Protein AF-A0A9Q9BUW8-F1 (afdb_monomer)

Solvent-accessible surface area (backbone atoms only — not comparable to full-atom values): 11370 Å² total; per-residue (Å²): 139,80,83,80,79,79,80,84,76,89,74,87,84,72,99,66,72,61,66,61,58,51,54,51,50,52,54,50,52,53,50,53,49,51,52,52,52,51,50,51,51,52,50,50,53,51,52,52,49,50,48,50,53,52,46,51,57,49,46,61,58,46,64,76,65,52,51,49,101,83,72,46,41,76,63,60,49,34,51,48,29,34,64,70,32,48,89,26,61,45,70,68,48,52,51,49,52,57,59,70,38,60,89,46,57,77,96,48,26,66,64,50,45,51,49,27,45,18,39,19,25,40,54,33,58,76,69,66,53,80,57,62,47,70,67,40,47,52,53,14,43,45,28,54,38,39,66,89,51,45,66,61,51,54,54,51,34,55,74,72,70,51,83,59,72,92,51,57,76,46,58,80,61,22,34,36,94,90,58,70,69,53,88,67,62,54,52,60,54,48,55,59,54,77,74,106

Nearest PDB structures (foldseek):
  3k1j-assembly1_A  TM=6.440E-01  e=4.031E+00  Thermococcus onnurineus NA1

Foldseek 3Di:
DDDPPPDPDPDPDDDDPVVVVVVVVVVVVVVVVVVVVVVVVVVVVVVVVVCVVVVVVVVVVVVVQQDDPVRDGLLRQLVVLLVVCVQQDDPVNVVVLLLLLVVPPPVCSVVLSSLLSSQLSVLCVLVVHSHRDPVSSLLSSLLSAELVCVVVNVVSCVVVVHDCVVVPVSNVNHAYPVCRDGSPPVNVVVVVVVVD

pLDDT: mean 81.43, std 17.37, range [37.56, 97.31]

Organism: NCBI:txid69967

Secondary structure (DSSP, 8-state):
------------S----HHHHHHHHHHHHHHHHHHHHHHHHHHHHHHHHHHHHHHHHHHHHHHTTS--TTS--HHHHHHHHHHHHGGG--HHHHHHHHHHTTTS-HHHHHHHHHHHHHHHHHHHHHTT-SS--HHHHHHHHHHHS-GGGHHHHHHHHHHTT---GGGGGGGGGS--SSS---TTHHHHHHHHHHT-

Radius of gyration: 33.8 Å; Cα contacts (8 Å, |Δi|>4): 122; chains: 1; bounding box: 64×37×102 Å

Sequence (196 aa):
MITSFTLYISNKGRGIDTAGYFFYNEHEVNTLNAIFITLIFVWTVIFLGLLAIGGFFMFRKFLKRLPKEDGKSELDWQDYYIHKALPMWHDDSKSLLNELVTPVPELFRDVAKERIAGRISKIALDEGAERIELDHIMRGYIIATPKRDHGFMKKKLTQLGIDYTPYSSYFKYADDEKNKFSIFDHSELIAKEAQK

Mean predicted aligned error: 12.25 Å

InterPro domains:
  IPR020203 Membrane protein YneK [PF11084] (35-171)

Structure (mmCIF, N/CA/C/O backbone):
data_AF-A0A9Q9BUW8-F1
#
_entry.id   AF-A0A9Q9BUW8-F1
#
loop_
_atom_site.group_PDB
_atom_site.id
_atom_site.type_symbol
_atom_site.label_atom_id
_atom_site.label_alt_id
_atom_site.label_comp_id
_atom_site.label_asym_id
_atom_site.label_entity_id
_atom_site.label_seq_id
_atom_site.pdbx_PDB_ins_code
_atom_site.Cartn_x
_atom_site.Cartn_y
_atom_site.Cartn_z
_atom_site.occupancy
_atom_site.B_iso_or_equiv
_atom_site.auth_seq_id
_atom_site.auth_comp_id
_atom_site.auth_asym_id
_atom_site.auth_atom_id
_atom_site.pdbx_PDB_model_num
ATOM 1 N N . MET A 1 1 ? 13.409 -10.142 -62.195 1.00 37.66 1 MET A N 1
ATOM 2 C CA . MET A 1 1 ? 13.384 -9.203 -63.334 1.00 37.66 1 MET A CA 1
ATOM 3 C C . MET A 1 1 ? 14.238 -8.001 -62.937 1.00 37.66 1 MET A C 1
ATOM 5 O O . MET A 1 1 ? 13.716 -7.020 -62.435 1.00 37.66 1 MET A O 1
ATOM 9 N N . ILE A 1 2 ? 15.565 -8.140 -63.005 1.00 40.50 2 ILE A N 1
ATOM 10 C CA . ILE A 1 2 ? 16.495 -7.033 -62.744 1.00 40.50 2 ILE A CA 1
ATOM 11 C C . ILE A 1 2 ? 16.901 -6.539 -64.126 1.00 40.50 2 ILE A C 1
ATOM 13 O O . ILE A 1 2 ? 17.523 -7.268 -64.892 1.00 40.50 2 ILE A O 1
ATOM 17 N N . THR A 1 3 ? 16.425 -5.358 -64.489 1.00 40.22 3 THR A N 1
ATOM 18 C CA . THR A 1 3 ? 16.686 -4.704 -65.768 1.00 40.22 3 THR A CA 1
ATOM 19 C C . THR A 1 3 ? 18.159 -4.301 -65.821 1.00 40.22 3 THR A C 1
ATOM 21 O O . THR A 1 3 ? 18.560 -3.301 -65.231 1.00 40.22 3 THR A O 1
ATOM 24 N N . SER A 1 4 ? 18.981 -5.089 -66.516 1.00 37.56 4 SER A N 1
ATOM 25 C CA . SER A 1 4 ? 20.339 -4.697 -66.898 1.00 37.56 4 SER A CA 1
ATOM 26 C C . SER A 1 4 ? 20.260 -3.516 -67.863 1.00 37.56 4 SER A C 1
ATOM 28 O O . SER A 1 4 ? 19.943 -3.678 -69.039 1.00 37.56 4 SER A O 1
ATOM 30 N N . PHE A 1 5 ? 20.527 -2.311 -67.367 1.00 47.62 5 PHE A N 1
ATOM 31 C CA . PHE A 1 5 ? 20.717 -1.136 -68.209 1.00 47.62 5 PHE A CA 1
ATOM 32 C C . PHE A 1 5 ? 22.168 -1.141 -68.705 1.00 47.62 5 PHE A C 1
ATOM 34 O O . PHE A 1 5 ? 23.067 -0.601 -68.063 1.00 47.62 5 PHE A O 1
ATOM 41 N N . THR A 1 6 ? 22.425 -1.816 -69.826 1.00 44.81 6 THR A N 1
ATOM 42 C CA . THR A 1 6 ? 23.726 -1.748 -70.500 1.00 44.81 6 THR A CA 1
ATOM 43 C C . THR A 1 6 ? 23.839 -0.395 -71.196 1.00 44.81 6 THR A C 1
ATOM 45 O O . THR A 1 6 ? 23.310 -0.191 -72.287 1.00 44.81 6 THR A O 1
ATOM 48 N N . LEU A 1 7 ? 24.520 0.553 -70.554 1.00 39.16 7 LEU A N 1
ATOM 49 C CA . LEU A 1 7 ? 24.891 1.822 -71.169 1.00 39.16 7 LEU A CA 1
ATOM 50 C C . LEU A 1 7 ? 25.993 1.555 -72.214 1.00 39.16 7 LEU A C 1
ATOM 52 O O . LEU A 1 7 ? 27.154 1.345 -71.869 1.00 39.16 7 LEU A O 1
ATOM 56 N N . TYR A 1 8 ? 25.632 1.529 -73.499 1.00 38.94 8 TYR A N 1
ATOM 57 C CA . TYR A 1 8 ? 26.588 1.419 -74.604 1.00 38.94 8 TYR A CA 1
ATOM 58 C C . TYR A 1 8 ? 27.265 2.779 -74.833 1.00 38.94 8 TYR A C 1
ATOM 60 O O . TYR A 1 8 ? 26.799 3.603 -75.619 1.00 38.94 8 TYR A O 1
ATOM 68 N N . ILE A 1 9 ? 28.363 3.043 -74.121 1.00 46.41 9 ILE A N 1
ATOM 69 C CA . ILE A 1 9 ? 29.253 4.164 -74.441 1.00 46.41 9 ILE A CA 1
ATOM 70 C C . ILE A 1 9 ? 30.187 3.714 -75.566 1.00 46.41 9 ILE A C 1
ATOM 72 O O . ILE A 1 9 ? 31.124 2.945 -75.356 1.00 46.41 9 ILE A O 1
ATOM 76 N N . SER A 1 10 ? 29.923 4.209 -76.776 1.00 43.03 10 SER A N 1
ATOM 77 C CA . SER A 1 10 ? 30.813 4.093 -77.934 1.00 43.03 10 SER A CA 1
ATOM 78 C C . SER A 1 10 ? 32.117 4.851 -77.664 1.00 43.03 10 SER A C 1
ATOM 80 O O . SER A 1 10 ? 32.226 6.039 -77.971 1.00 43.03 10 SER A O 1
ATOM 82 N N . ASN A 1 11 ? 33.116 4.174 -77.096 1.00 45.06 11 ASN A N 1
ATOM 83 C CA . ASN A 1 11 ? 34.445 4.738 -76.883 1.00 45.06 11 ASN A CA 1
ATOM 84 C C . ASN A 1 11 ? 35.381 4.321 -78.028 1.00 45.06 11 ASN A C 1
ATOM 86 O O . ASN A 1 11 ? 35.897 3.204 -78.078 1.00 45.06 11 ASN A O 1
ATOM 90 N N . LYS A 1 12 ? 35.566 5.224 -78.994 1.00 45.84 12 LYS A N 1
ATOM 91 C CA . LYS A 1 12 ? 36.519 5.059 -80.093 1.00 45.84 12 LYS A CA 1
ATOM 92 C C . LYS A 1 12 ? 37.929 5.325 -79.557 1.00 45.84 12 LYS A C 1
ATOM 94 O O . LYS A 1 12 ? 38.311 6.472 -79.371 1.00 45.84 12 LYS A O 1
ATOM 99 N N . GLY A 1 13 ? 38.708 4.259 -79.374 1.00 48.84 13 GLY A N 1
ATOM 100 C CA . GLY A 1 13 ? 40.170 4.327 -79.308 1.00 48.84 13 GLY A CA 1
ATOM 101 C C . GLY A 1 13 ? 40.786 4.482 -77.915 1.00 48.84 13 GLY A C 1
ATOM 102 O O . GLY A 1 13 ? 41.203 5.571 -77.528 1.00 48.84 13 GLY A O 1
ATOM 103 N N . ARG A 1 14 ? 40.933 3.356 -77.212 1.00 48.44 14 ARG A N 1
ATOM 104 C CA . ARG A 1 14 ? 42.125 2.931 -76.449 1.00 48.44 14 ARG A CA 1
ATOM 105 C C . ARG A 1 14 ? 41.797 1.579 -75.817 1.00 48.44 14 ARG A C 1
ATOM 107 O O . ARG A 1 14 ? 40.688 1.404 -75.331 1.00 48.44 14 ARG A O 1
ATOM 114 N N . GLY A 1 15 ? 42.719 0.619 -75.883 1.00 53.22 15 GLY A N 1
ATOM 115 C CA . GLY A 1 15 ? 42.573 -0.654 -75.178 1.00 53.22 15 GLY A CA 1
ATOM 116 C C . GLY A 1 15 ? 42.501 -0.373 -73.682 1.00 53.22 15 GLY A C 1
ATOM 117 O O . GLY A 1 15 ? 43.476 0.093 -73.103 1.00 53.22 15 GLY A O 1
ATOM 118 N N . ILE A 1 16 ? 41.320 -0.554 -73.101 1.00 56.81 16 ILE A N 1
ATOM 119 C CA . ILE A 1 16 ? 41.111 -0.523 -71.659 1.00 56.81 16 ILE A CA 1
ATOM 120 C C . ILE A 1 16 ? 40.459 -1.854 -71.329 1.00 56.81 16 ILE A C 1
ATOM 122 O O . ILE A 1 16 ? 39.454 -2.225 -71.942 1.00 56.81 16 ILE A O 1
ATOM 126 N N . ASP A 1 17 ? 41.066 -2.581 -70.406 1.00 57.16 17 ASP A N 1
ATOM 127 C CA . ASP A 1 17 ? 40.780 -3.979 -70.106 1.00 57.16 17 ASP A CA 1
ATOM 128 C C . ASP A 1 17 ? 39.451 -4.077 -69.341 1.00 57.16 17 ASP A C 1
ATOM 130 O O . ASP A 1 17 ? 39.393 -4.216 -68.122 1.00 57.16 17 ASP A O 1
ATOM 134 N N . THR A 1 18 ? 38.345 -3.941 -70.072 1.00 59.12 18 THR A N 1
ATOM 135 C CA . THR A 1 18 ? 36.970 -3.906 -69.543 1.00 59.12 18 THR A CA 1
ATOM 136 C C . THR A 1 18 ? 36.600 -5.154 -68.744 1.00 59.12 18 THR A C 1
ATOM 138 O O . THR A 1 18 ? 35.807 -5.062 -67.809 1.00 59.12 18 THR A O 1
ATOM 141 N N . ALA A 1 19 ? 37.224 -6.297 -69.048 1.00 59.03 19 ALA A N 1
ATOM 142 C CA . ALA A 1 19 ? 37.077 -7.526 -68.278 1.00 59.03 19 ALA A CA 1
ATOM 143 C C . ALA A 1 19 ? 37.519 -7.337 -66.815 1.00 59.03 19 ALA A C 1
ATOM 145 O O . ALA A 1 19 ? 36.773 -7.693 -65.908 1.00 59.03 19 ALA A O 1
ATOM 146 N N . GLY A 1 20 ? 38.672 -6.705 -66.564 1.00 57.75 20 GLY A N 1
ATOM 147 C CA . GLY A 1 20 ? 39.189 -6.493 -65.206 1.00 57.75 20 GLY A CA 1
ATOM 148 C C . GLY A 1 20 ? 38.281 -5.609 -64.346 1.00 57.75 20 GLY A C 1
ATOM 149 O O . GLY A 1 20 ? 38.041 -5.924 -63.183 1.00 57.75 20 GLY A O 1
ATOM 150 N N . TYR A 1 21 ? 37.703 -4.556 -64.933 1.00 57.69 21 TYR A N 1
ATOM 151 C CA . TYR A 1 21 ? 36.745 -3.680 -64.247 1.00 57.69 21 TYR A CA 1
ATOM 152 C C . TYR A 1 21 ? 35.410 -4.373 -63.948 1.00 57.69 21 TYR A C 1
ATOM 154 O O . TYR A 1 21 ? 34.814 -4.116 -62.905 1.00 57.69 21 TYR A O 1
ATOM 162 N N . PHE A 1 22 ? 34.943 -5.258 -64.834 1.00 57.84 22 PHE A N 1
ATOM 163 C CA . PHE A 1 22 ? 33.713 -6.020 -64.618 1.00 57.84 22 PHE A CA 1
ATOM 164 C C . PHE A 1 22 ? 33.882 -7.061 -63.498 1.00 57.84 22 PHE A C 1
ATOM 166 O O . PHE A 1 22 ? 33.071 -7.095 -62.575 1.00 57.84 22 PHE A O 1
ATOM 173 N N . PHE A 1 23 ? 34.978 -7.832 -63.512 1.00 58.41 23 PHE A N 1
ATOM 174 C CA . PHE A 1 23 ? 35.277 -8.820 -62.466 1.00 58.41 23 PHE A CA 1
ATOM 175 C C . PHE A 1 23 ? 35.547 -8.176 -61.094 1.00 58.41 23 PHE A C 1
ATOM 177 O O . PHE A 1 23 ? 35.095 -8.705 -60.079 1.00 58.41 23 PHE A O 1
ATOM 184 N N . TYR A 1 24 ? 36.238 -7.029 -61.033 1.00 60.91 24 TYR A N 1
ATOM 185 C CA . TYR A 1 24 ? 36.491 -6.328 -59.763 1.00 60.91 24 TYR A CA 1
ATOM 186 C C . TYR A 1 24 ? 35.188 -5.825 -59.124 1.00 60.91 24 TYR A C 1
ATOM 188 O O . TYR A 1 24 ? 34.965 -6.023 -57.932 1.00 60.91 24 TYR A O 1
ATOM 196 N N . ASN A 1 25 ? 34.293 -5.256 -59.936 1.00 64.25 25 ASN A N 1
ATOM 197 C CA . ASN A 1 25 ? 33.001 -4.748 -59.479 1.00 64.25 25 ASN A CA 1
ATOM 198 C C . ASN A 1 25 ? 32.074 -5.888 -59.010 1.00 64.25 25 ASN A C 1
ATOM 200 O O . ASN A 1 25 ? 31.438 -5.777 -57.969 1.00 64.25 25 ASN A O 1
ATOM 204 N N . GLU A 1 26 ? 32.048 -7.031 -59.704 1.00 66.81 26 GLU A N 1
ATOM 205 C CA . GLU A 1 26 ? 31.248 -8.193 -59.286 1.00 66.81 26 GLU A CA 1
ATOM 206 C C . GLU A 1 26 ? 31.730 -8.790 -57.949 1.00 66.81 26 GLU A C 1
ATOM 208 O O . GLU A 1 26 ? 30.920 -9.067 -57.061 1.00 66.81 26 GLU A O 1
ATOM 213 N N . HIS A 1 27 ? 33.046 -8.934 -57.748 1.00 69.94 27 HIS A N 1
ATOM 214 C CA . HIS A 1 27 ? 33.608 -9.406 -56.476 1.00 69.94 27 HIS A CA 1
ATOM 215 C C . HIS A 1 27 ? 33.394 -8.417 -55.320 1.00 69.94 27 HIS A C 1
ATOM 217 O O . HIS A 1 27 ? 33.080 -8.844 -54.204 1.00 69.94 27 HIS A O 1
ATOM 223 N N . GLU A 1 28 ? 33.525 -7.112 -55.565 1.00 71.06 28 GLU A N 1
ATOM 224 C CA . GLU A 1 28 ? 33.276 -6.070 -54.563 1.00 71.06 28 GLU A CA 1
ATOM 225 C C . GLU A 1 28 ? 31.792 -6.029 -54.163 1.00 71.06 28 GLU A C 1
ATOM 227 O O . GLU A 1 28 ? 31.473 -6.072 -52.974 1.00 71.06 28 GLU A O 1
ATOM 232 N N . VAL A 1 29 ? 30.873 -6.085 -55.135 1.00 72.75 29 VAL A N 1
ATOM 233 C CA . VAL A 1 29 ? 29.420 -6.157 -54.895 1.00 72.75 29 VAL A CA 1
ATOM 234 C C . VAL A 1 29 ? 29.039 -7.425 -54.123 1.00 72.75 29 VAL A C 1
ATOM 236 O O . VAL A 1 29 ? 28.270 -7.353 -53.164 1.00 72.75 29 VAL A O 1
ATOM 239 N N . ASN A 1 30 ? 29.610 -8.583 -54.465 1.00 79.81 30 ASN A N 1
ATOM 240 C CA . ASN A 1 30 ? 29.370 -9.834 -53.737 1.00 79.81 30 ASN A CA 1
ATOM 241 C C . ASN A 1 30 ? 29.879 -9.773 -52.287 1.00 79.81 30 ASN A C 1
ATOM 243 O O . ASN A 1 30 ? 29.218 -10.274 -51.375 1.00 79.81 30 ASN A O 1
ATOM 247 N N . THR A 1 31 ? 31.012 -9.108 -52.056 1.00 83.75 31 THR A N 1
ATOM 248 C CA . THR A 1 3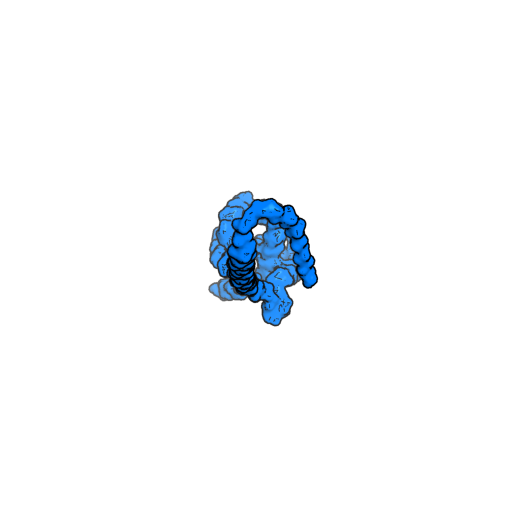1 ? 31.584 -8.924 -50.714 1.00 83.75 31 THR A CA 1
ATOM 249 C C . THR A 1 31 ? 30.741 -7.963 -49.871 1.00 83.75 31 THR A C 1
ATOM 251 O O . THR A 1 31 ? 30.441 -8.256 -48.713 1.00 83.75 31 THR A O 1
ATOM 254 N N . LEU A 1 32 ? 30.282 -6.851 -50.453 1.00 84.19 32 LEU A N 1
ATOM 255 C CA . LEU A 1 32 ? 29.386 -5.894 -49.795 1.00 84.19 32 LEU A CA 1
ATOM 256 C C . LEU A 1 32 ? 28.039 -6.531 -49.429 1.00 84.19 32 LEU A C 1
ATOM 258 O O . LEU A 1 32 ? 27.556 -6.356 -48.309 1.00 84.19 32 LEU A O 1
ATOM 262 N N . ASN A 1 33 ? 27.468 -7.335 -50.331 1.00 87.25 33 ASN A N 1
ATOM 263 C CA . ASN A 1 33 ? 26.244 -8.092 -50.068 1.00 87.25 33 ASN A CA 1
ATOM 264 C C . ASN A 1 33 ? 26.437 -9.109 -48.936 1.00 87.25 33 ASN A C 1
ATOM 266 O O . ASN A 1 33 ? 25.586 -9.215 -48.054 1.00 87.25 33 ASN A O 1
ATOM 270 N N . ALA A 1 34 ? 27.565 -9.824 -48.911 1.00 88.06 34 ALA A N 1
ATOM 271 C CA . ALA A 1 34 ? 27.875 -10.778 -47.848 1.00 88.06 34 ALA A CA 1
ATOM 272 C C . ALA A 1 34 ? 27.998 -10.098 -46.474 1.00 88.06 34 ALA A C 1
ATOM 274 O O . ALA A 1 34 ? 27.462 -10.602 -45.483 1.00 88.06 34 ALA A O 1
ATOM 275 N N . ILE A 1 35 ? 28.645 -8.930 -46.409 1.00 92.00 35 ILE A N 1
ATOM 276 C CA . ILE A 1 35 ? 28.762 -8.134 -45.179 1.00 92.00 35 ILE A CA 1
ATOM 277 C C . ILE A 1 35 ? 27.386 -7.630 -44.728 1.00 92.00 35 ILE A C 1
ATOM 279 O O . ILE A 1 35 ? 27.050 -7.746 -43.550 1.00 92.00 35 ILE A O 1
ATOM 283 N N . PHE A 1 36 ? 26.563 -7.127 -45.653 1.00 90.94 36 PHE A N 1
ATOM 284 C CA . PHE A 1 36 ? 25.212 -6.651 -45.352 1.00 90.94 36 PHE A CA 1
ATOM 285 C C . PHE A 1 36 ? 24.299 -7.771 -44.826 1.00 90.94 36 PHE A C 1
ATOM 287 O O . PHE A 1 36 ? 23.643 -7.604 -43.797 1.00 90.94 36 PHE A O 1
ATOM 294 N N . ILE A 1 37 ? 24.309 -8.942 -45.473 1.00 93.12 37 ILE A N 1
ATOM 295 C CA . ILE A 1 37 ? 23.546 -10.122 -45.037 1.00 93.12 37 ILE A CA 1
ATOM 296 C C . ILE A 1 37 ? 24.022 -10.595 -43.658 1.00 93.12 37 ILE A C 1
ATOM 298 O O . ILE A 1 37 ? 23.201 -10.857 -42.778 1.00 93.12 37 ILE A O 1
ATOM 302 N N . THR A 1 38 ? 25.338 -10.660 -43.442 1.00 92.62 38 THR A N 1
ATOM 303 C CA . THR A 1 38 ? 25.913 -11.062 -42.148 1.00 92.62 38 THR A CA 1
ATOM 304 C C . THR A 1 38 ? 25.519 -10.086 -41.040 1.00 92.62 38 THR A C 1
ATOM 306 O O . THR A 1 38 ? 25.137 -10.514 -39.952 1.00 92.62 38 THR A O 1
ATOM 309 N N . LEU A 1 39 ? 25.539 -8.780 -41.318 1.00 96.31 39 LEU A N 1
ATOM 310 C CA . LEU A 1 39 ? 25.105 -7.746 -40.383 1.00 96.31 39 LEU A CA 1
ATOM 311 C C . LEU A 1 39 ? 23.635 -7.937 -39.990 1.00 96.31 39 LEU A C 1
ATOM 313 O O . LEU A 1 39 ? 23.328 -7.973 -38.799 1.00 96.31 39 LEU A O 1
ATOM 317 N N . ILE A 1 40 ? 22.734 -8.131 -40.957 1.00 95.75 40 ILE A N 1
ATOM 318 C CA . ILE A 1 40 ? 21.308 -8.374 -40.675 1.00 95.75 40 ILE A CA 1
ATOM 319 C C . ILE A 1 40 ? 21.117 -9.645 -39.842 1.00 95.75 40 ILE A C 1
ATOM 321 O O . ILE A 1 40 ? 20.329 -9.649 -38.893 1.00 95.75 40 ILE A O 1
ATOM 325 N N . PHE A 1 41 ? 21.837 -10.719 -40.167 1.00 96.44 41 PHE A N 1
ATOM 326 C CA . PHE A 1 41 ? 21.744 -11.981 -39.439 1.00 96.44 41 PHE A CA 1
ATOM 327 C C . PHE A 1 41 ? 22.173 -11.825 -37.973 1.00 96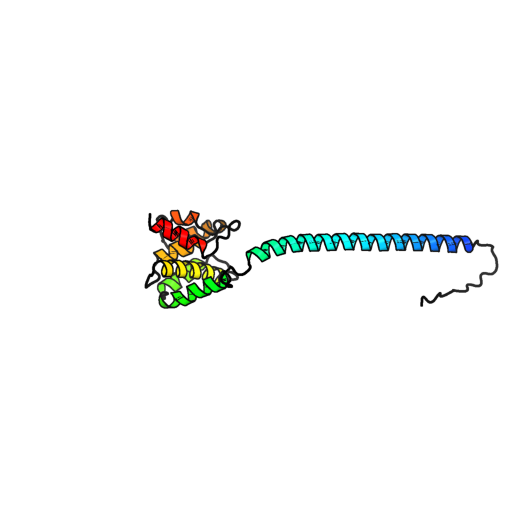.44 41 PHE A C 1
ATOM 329 O O . PHE A 1 41 ? 21.437 -12.222 -37.069 1.00 96.44 41 PHE A O 1
ATOM 336 N N . VAL A 1 42 ? 23.312 -11.172 -37.725 1.00 96.88 42 VAL A N 1
ATOM 337 C CA . VAL A 1 42 ? 23.801 -10.885 -36.368 1.00 96.88 42 VAL A CA 1
ATOM 338 C C . VAL A 1 42 ? 22.791 -10.039 -35.591 1.00 96.88 42 VAL A C 1
ATOM 340 O O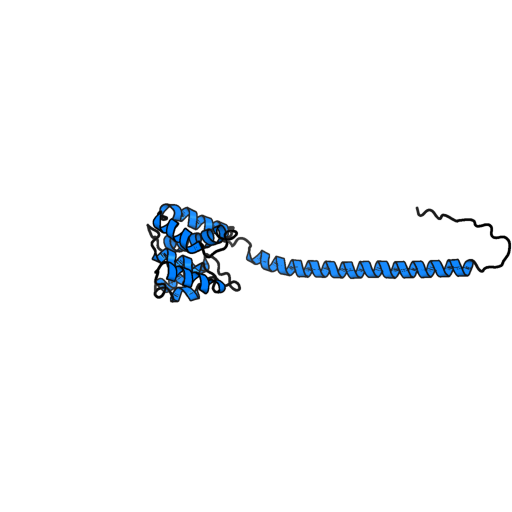 . VAL A 1 42 ? 22.439 -10.390 -34.465 1.00 96.88 42 VAL A O 1
ATOM 343 N N . TRP A 1 43 ? 22.256 -8.973 -36.196 1.00 96.50 43 TRP A N 1
ATOM 344 C CA . TRP A 1 43 ? 21.235 -8.142 -35.552 1.00 96.50 43 TRP A CA 1
ATOM 345 C C . TRP A 1 43 ? 19.948 -8.913 -35.254 1.00 96.50 43 TRP A C 1
ATOM 347 O O . TRP A 1 43 ? 19.367 -8.730 -34.187 1.00 96.50 43 TRP A O 1
ATOM 357 N N . THR A 1 44 ? 19.532 -9.820 -36.138 1.00 97.00 44 THR A N 1
ATOM 358 C CA . THR A 1 44 ? 18.359 -10.681 -35.922 1.00 97.00 44 THR A CA 1
ATOM 359 C C . THR A 1 44 ? 18.544 -11.563 -34.688 1.00 97.00 44 THR A C 1
ATOM 361 O O . THR A 1 44 ? 17.657 -11.622 -33.836 1.00 97.00 44 THR A O 1
ATOM 364 N N . VAL A 1 45 ? 19.711 -12.198 -34.544 1.00 97.25 45 VAL A N 1
ATOM 365 C CA . VAL A 1 45 ? 20.031 -13.022 -33.366 1.00 97.25 45 VAL A CA 1
ATOM 366 C C . VAL A 1 45 ? 20.071 -12.171 -32.092 1.00 97.25 45 VAL A C 1
ATOM 368 O O . VAL A 1 45 ? 19.520 -12.584 -31.071 1.00 97.25 45 VAL A O 1
ATOM 371 N N . ILE A 1 46 ? 20.650 -10.966 -32.147 1.00 97.12 46 ILE A N 1
ATOM 372 C CA . ILE A 1 46 ? 20.682 -10.032 -31.009 1.00 97.12 46 ILE A CA 1
ATOM 373 C C . ILE A 1 46 ? 19.263 -9.634 -30.583 1.00 97.12 46 ILE A C 1
ATOM 375 O O . ILE A 1 46 ? 18.936 -9.731 -29.400 1.00 97.12 46 ILE A O 1
ATOM 379 N N . PHE A 1 47 ? 18.401 -9.224 -31.518 1.00 97.31 47 PHE A N 1
ATOM 380 C CA . PHE A 1 47 ? 17.021 -8.842 -31.201 1.00 97.31 47 PHE A CA 1
ATOM 381 C C . PHE A 1 47 ? 16.206 -10.011 -30.658 1.00 97.31 47 PHE A C 1
ATOM 383 O O . PHE A 1 47 ? 15.454 -9.832 -29.700 1.00 97.31 47 PHE A O 1
ATOM 390 N N . LEU A 1 48 ? 16.388 -11.211 -31.213 1.00 97.25 48 LEU A N 1
ATOM 391 C CA . LEU A 1 48 ? 15.728 -12.409 -30.709 1.00 97.25 48 LEU A CA 1
ATOM 392 C C . LEU A 1 48 ? 16.188 -12.736 -29.279 1.00 97.25 48 LEU A C 1
ATOM 394 O O . LEU A 1 48 ? 15.360 -13.048 -28.425 1.00 97.25 48 LEU A O 1
ATOM 398 N N . GLY A 1 49 ? 17.484 -12.586 -28.990 1.00 96.62 49 GLY A N 1
ATOM 399 C CA . GLY A 1 49 ? 18.040 -12.726 -27.644 1.00 96.62 49 GLY A CA 1
ATOM 400 C C . GLY A 1 49 ? 17.482 -11.692 -26.662 1.00 96.62 49 GLY A C 1
ATOM 401 O O . GLY A 1 49 ? 17.028 -12.057 -25.579 1.00 96.62 49 GLY A O 1
ATOM 402 N N . LEU A 1 50 ? 17.444 -10.412 -27.043 1.00 96.31 50 LEU A N 1
ATOM 403 C CA . LEU A 1 50 ? 16.872 -9.342 -26.216 1.00 96.31 50 LEU A CA 1
ATOM 404 C C . LEU A 1 50 ? 15.379 -9.560 -25.946 1.00 96.31 50 LEU A C 1
ATOM 406 O O . LEU A 1 50 ? 14.933 -9.366 -24.815 1.00 96.31 50 LEU A O 1
ATOM 410 N N . LEU A 1 51 ? 14.617 -10.006 -26.948 1.00 96.12 51 LEU A N 1
ATOM 411 C CA . LEU A 1 51 ? 13.201 -10.334 -26.795 1.00 96.12 51 LEU A CA 1
ATOM 412 C C . LEU A 1 51 ? 13.006 -11.538 -25.872 1.00 96.12 51 LEU A C 1
ATOM 414 O O . LEU A 1 51 ? 12.138 -11.494 -25.0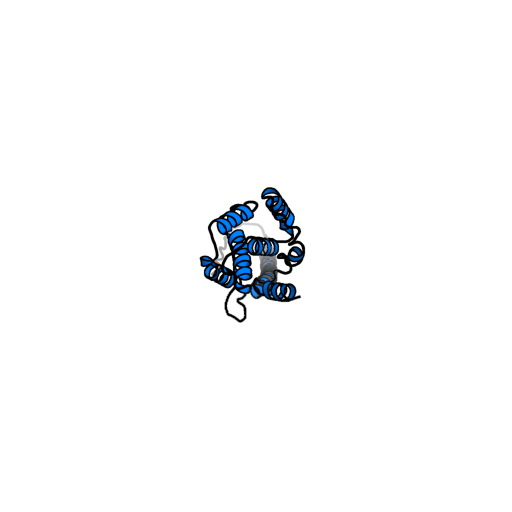05 1.00 96.12 51 LEU A O 1
ATOM 418 N N . ALA A 1 52 ? 13.831 -12.581 -25.997 1.00 95.38 52 ALA A N 1
ATOM 419 C CA . ALA A 1 52 ? 13.779 -13.740 -25.111 1.00 95.38 52 ALA A CA 1
ATOM 420 C C . ALA A 1 52 ? 14.115 -13.367 -23.656 1.00 95.38 52 ALA A C 1
ATOM 422 O O . ALA A 1 52 ? 13.398 -13.760 -22.738 1.00 95.38 52 ALA A O 1
ATOM 423 N N . ILE A 1 53 ? 15.160 -12.563 -23.431 1.00 94.88 53 ILE A N 1
ATOM 424 C CA . ILE A 1 53 ? 15.576 -12.117 -22.091 1.00 94.88 53 ILE A CA 1
ATOM 425 C C . ILE A 1 53 ? 14.530 -11.174 -21.479 1.00 94.88 53 ILE A C 1
ATOM 427 O O . ILE A 1 53 ? 14.116 -11.362 -20.332 1.00 94.88 53 ILE A O 1
ATOM 431 N N . GLY A 1 54 ? 14.070 -10.178 -22.242 1.00 92.62 54 GLY A N 1
ATOM 432 C CA . GLY A 1 54 ? 13.027 -9.245 -21.815 1.00 92.62 54 GLY A CA 1
ATOM 433 C C . GLY A 1 54 ? 11.703 -9.959 -21.542 1.00 92.62 54 GLY A C 1
ATOM 434 O O . GLY A 1 54 ? 11.073 -9.731 -20.506 1.00 92.62 54 GLY A O 1
ATOM 435 N N . GLY A 1 55 ? 11.338 -10.894 -22.421 1.00 92.81 55 GLY A N 1
ATOM 436 C CA . GLY A 1 55 ? 10.199 -11.788 -22.274 1.00 92.81 55 GLY A CA 1
ATOM 437 C C . GLY A 1 55 ? 10.299 -12.634 -21.010 1.00 92.81 55 GLY A C 1
ATOM 438 O O . GLY A 1 55 ? 9.370 -12.619 -20.215 1.00 92.81 55 GLY A O 1
ATOM 439 N N . PHE A 1 56 ? 11.434 -13.288 -20.746 1.00 92.75 56 PHE A N 1
ATOM 440 C CA . PHE A 1 56 ? 11.657 -14.075 -19.526 1.00 92.75 56 PHE A CA 1
ATOM 441 C C . PHE A 1 56 ? 11.475 -13.239 -18.249 1.00 92.75 56 PHE A C 1
ATOM 443 O O . PHE A 1 56 ? 10.807 -13.669 -17.303 1.00 92.75 56 PHE A O 1
ATOM 450 N N . PHE A 1 57 ? 12.015 -12.017 -18.221 1.00 89.62 57 PHE A N 1
ATOM 451 C CA . PHE A 1 57 ? 11.893 -11.125 -17.066 1.00 89.62 57 PHE A CA 1
ATOM 452 C C . PHE A 1 57 ? 10.450 -10.658 -16.835 1.00 89.62 57 PHE A C 1
ATOM 454 O O . PHE A 1 57 ? 9.957 -10.696 -15.700 1.00 89.62 57 PHE A O 1
ATOM 461 N N . MET A 1 58 ? 9.753 -10.249 -17.902 1.00 83.69 58 MET A N 1
ATOM 462 C CA . MET A 1 58 ? 8.340 -9.875 -17.818 1.00 83.69 58 MET A CA 1
ATOM 463 C C . MET A 1 58 ? 7.465 -11.075 -17.468 1.00 83.69 58 MET A C 1
A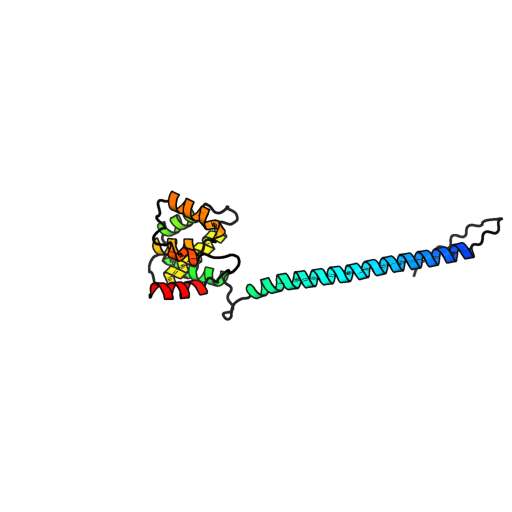TOM 465 O O . MET A 1 58 ? 6.584 -10.938 -16.625 1.00 83.69 58 MET A O 1
ATOM 469 N N . PHE A 1 59 ? 7.748 -12.252 -18.023 1.00 87.25 59 PHE A N 1
ATOM 470 C CA . PHE A 1 59 ? 6.998 -13.477 -17.773 1.00 87.25 59 PHE A CA 1
ATOM 471 C C . PHE A 1 59 ? 7.112 -13.912 -16.311 1.00 87.25 59 PHE A C 1
ATOM 473 O O . PHE A 1 59 ? 6.101 -14.163 -15.665 1.00 87.25 59 PHE A O 1
ATOM 480 N N . ARG A 1 60 ? 8.312 -13.870 -15.715 1.00 85.50 60 ARG A N 1
ATOM 481 C CA . ARG A 1 60 ? 8.485 -14.119 -14.273 1.00 85.50 60 ARG A CA 1
ATOM 482 C C . ARG A 1 60 ? 7.662 -13.153 -13.416 1.00 85.50 60 ARG A C 1
ATOM 484 O O . ARG A 1 60 ? 7.086 -13.559 -12.408 1.00 85.50 60 ARG A O 1
ATOM 491 N N . LYS A 1 61 ? 7.627 -11.866 -13.781 1.00 77.88 61 LYS A N 1
ATOM 492 C CA . LYS A 1 61 ? 6.829 -10.849 -13.073 1.00 77.88 61 LYS A CA 1
ATOM 493 C C . LYS A 1 61 ? 5.328 -11.039 -13.304 1.00 77.88 61 LYS A C 1
ATOM 495 O O . LYS A 1 61 ? 4.541 -10.745 -12.410 1.00 77.88 61 LYS A O 1
ATOM 500 N N . PHE A 1 62 ? 4.950 -11.531 -14.477 1.00 80.81 62 PHE A N 1
ATOM 501 C CA . PHE A 1 62 ? 3.580 -11.818 -14.872 1.00 80.81 62 PHE A CA 1
ATOM 502 C C . PHE A 1 62 ? 3.014 -13.037 -14.140 1.00 80.81 62 PHE A C 1
ATOM 504 O O . PHE A 1 62 ? 1.943 -12.922 -13.560 1.00 80.81 62 PHE A O 1
ATOM 511 N N . LEU A 1 63 ? 3.756 -14.149 -14.054 1.00 78.56 63 LEU A N 1
ATOM 512 C CA . LEU A 1 63 ? 3.329 -15.343 -13.311 1.00 78.56 63 LEU A CA 1
ATOM 513 C C . LEU A 1 63 ? 2.999 -15.029 -11.844 1.00 78.56 63 LEU A C 1
ATOM 515 O O . LEU A 1 63 ? 2.062 -15.586 -11.289 1.00 78.56 63 LEU A O 1
ATOM 519 N N . LYS A 1 64 ? 3.715 -14.080 -11.226 1.00 67.62 64 LYS A N 1
ATOM 520 C CA . LYS A 1 64 ? 3.435 -13.611 -9.856 1.00 67.62 64 LYS A CA 1
ATOM 521 C C . LYS A 1 64 ? 2.137 -12.806 -9.710 1.00 67.62 64 LYS A C 1
ATOM 523 O O . LYS A 1 64 ? 1.719 -12.549 -8.590 1.00 67.62 64 LYS A O 1
ATOM 528 N N . ARG A 1 65 ? 1.565 -12.330 -10.815 1.00 67.69 65 ARG A N 1
ATOM 529 C CA . ARG A 1 65 ? 0.344 -11.510 -10.862 1.00 67.69 65 ARG A CA 1
ATOM 530 C C . ARG A 1 65 ? -0.863 -12.283 -11.382 1.00 67.69 65 ARG A C 1
ATOM 532 O O . ARG A 1 65 ? -1.934 -11.692 -11.486 1.00 67.69 65 ARG A O 1
ATOM 539 N N . LEU A 1 66 ? -0.687 -13.553 -11.749 1.00 72.06 66 LEU A N 1
ATOM 5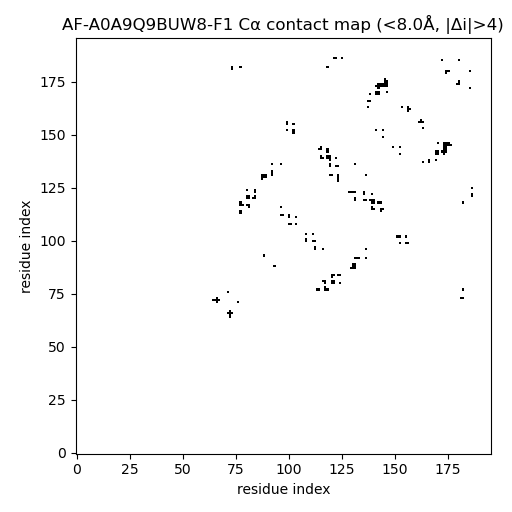40 C CA . LEU A 1 66 ? -1.803 -14.399 -12.142 1.00 72.06 66 LEU A CA 1
ATOM 541 C C . LEU A 1 66 ? -2.795 -14.535 -10.977 1.00 72.06 66 LEU A C 1
ATOM 543 O O . LEU A 1 66 ? -2.372 -14.489 -9.815 1.00 72.06 66 LEU A O 1
ATOM 547 N N . PRO A 1 67 ? -4.099 -14.674 -11.281 1.00 66.12 67 PRO A N 1
ATOM 548 C CA . PRO A 1 67 ? -5.101 -14.972 -10.269 1.00 66.12 67 PRO A CA 1
ATOM 549 C C . PRO A 1 67 ? -4.687 -16.221 -9.491 1.00 66.12 67 PRO A C 1
ATOM 551 O O . PRO A 1 67 ? -4.067 -17.137 -10.042 1.00 66.12 67 PRO A O 1
ATOM 554 N N . LYS A 1 68 ? -4.985 -16.220 -8.192 1.00 68.62 68 LYS A N 1
ATOM 555 C CA . LYS A 1 68 ? -4.655 -17.344 -7.317 1.00 68.62 68 LYS A CA 1
ATOM 556 C C . LYS A 1 68 ? -5.600 -18.520 -7.600 1.00 68.62 68 LYS A C 1
ATOM 558 O O . LYS A 1 68 ? -6.407 -18.477 -8.525 1.00 68.62 68 LYS A O 1
ATOM 563 N N . GLU A 1 69 ? -5.491 -19.589 -6.816 1.00 68.19 69 GLU A N 1
ATOM 564 C CA . GLU A 1 69 ? -6.304 -20.812 -6.958 1.00 68.19 69 GLU A CA 1
ATOM 565 C C . GLU A 1 69 ? -7.824 -20.547 -6.956 1.00 68.19 69 GLU A C 1
ATOM 567 O O . GLU A 1 69 ? -8.594 -21.333 -7.499 1.00 68.19 69 GLU A O 1
ATOM 572 N N . ASP A 1 70 ? -8.248 -19.411 -6.397 1.00 68.00 70 ASP A N 1
ATOM 573 C CA . ASP A 1 70 ? -9.630 -18.931 -6.333 1.00 68.00 70 ASP A CA 1
ATOM 574 C C . ASP A 1 70 ? -10.109 -18.163 -7.583 1.00 68.00 70 ASP A C 1
ATOM 576 O O . ASP A 1 70 ? -11.264 -17.736 -7.641 1.00 68.00 70 ASP A O 1
ATOM 580 N N . GLY A 1 71 ? -9.244 -17.964 -8.582 1.00 74.94 71 GLY A N 1
ATOM 581 C CA . GLY A 1 71 ? -9.560 -17.232 -9.809 1.00 74.94 71 GLY A CA 1
ATOM 582 C C . GLY A 1 71 ? -9.666 -15.711 -9.644 1.00 74.94 71 GLY A C 1
ATOM 583 O O . GLY A 1 71 ? -9.968 -15.030 -10.624 1.00 74.94 71 GLY A O 1
ATOM 584 N N . LYS A 1 72 ? -9.401 -15.160 -8.452 1.00 76.19 72 LYS A N 1
ATOM 585 C CA . LYS A 1 72 ? -9.472 -13.720 -8.164 1.00 76.19 72 LYS A CA 1
ATOM 586 C C . LYS A 1 72 ? -8.077 -13.116 -7.999 1.00 76.19 72 LYS A C 1
ATOM 588 O O . LYS A 1 72 ? -7.142 -13.748 -7.502 1.00 76.19 72 LYS A O 1
ATOM 593 N N . SER A 1 73 ? -7.913 -11.870 -8.434 1.00 78.88 73 SER A N 1
ATOM 594 C CA . SER A 1 73 ? -6.688 -11.098 -8.220 1.00 78.88 73 SER A CA 1
ATOM 595 C C . SER A 1 73 ? -6.661 -10.459 -6.827 1.00 78.88 73 SER A C 1
ATOM 597 O O . SER A 1 73 ? -7.674 -10.367 -6.136 1.00 78.88 73 SER A O 1
ATOM 599 N N . GLU A 1 74 ? -5.493 -9.965 -6.401 1.00 79.00 74 GLU A N 1
ATOM 600 C CA . GLU A 1 74 ? -5.396 -9.183 -5.159 1.00 79.00 74 GLU A CA 1
ATOM 601 C C . GLU A 1 74 ? -6.300 -7.942 -5.176 1.00 79.00 74 GLU A C 1
ATOM 603 O O . GLU A 1 74 ? -6.821 -7.560 -4.135 1.00 79.00 74 GLU A O 1
ATOM 608 N N . LEU A 1 75 ? -6.491 -7.321 -6.342 1.00 82.69 75 LEU A N 1
ATOM 609 C CA . LEU A 1 75 ? -7.337 -6.135 -6.477 1.00 82.69 75 LEU A CA 1
ATOM 610 C C . LEU A 1 75 ? -8.817 -6.500 -6.307 1.00 82.69 75 LEU A C 1
ATOM 612 O O . LEU A 1 75 ? -9.509 -5.862 -5.523 1.00 82.69 75 LEU A O 1
ATOM 616 N N . ASP A 1 76 ? -9.269 -7.598 -6.924 1.00 85.25 76 ASP A N 1
ATOM 617 C CA . ASP A 1 76 ? -10.672 -8.045 -6.834 1.00 85.25 76 ASP A CA 1
ATOM 618 C C . ASP A 1 76 ? -11.100 -8.319 -5.389 1.00 85.25 76 ASP A C 1
ATOM 620 O O . ASP A 1 76 ? -12.232 -8.073 -4.969 1.00 85.25 76 ASP A O 1
ATOM 624 N N . TRP A 1 77 ? -10.181 -8.857 -4.598 1.00 85.50 77 TRP A N 1
ATOM 625 C CA . TRP A 1 77 ? -10.425 -9.127 -3.193 1.00 85.50 77 TRP A CA 1
ATOM 626 C C . TRP A 1 77 ? -10.334 -7.896 -2.308 1.00 85.50 77 TRP A C 1
ATOM 628 O O . TRP A 1 77 ? -11.087 -7.784 -1.344 1.00 85.50 77 TRP A O 1
ATOM 638 N N . GLN A 1 78 ? -9.415 -6.984 -2.611 1.00 88.88 78 GLN A N 1
ATOM 639 C CA . GLN A 1 78 ? -9.398 -5.674 -1.980 1.00 88.88 78 GLN A CA 1
ATOM 640 C C . GLN A 1 78 ? -10.756 -4.992 -2.166 1.00 88.88 78 GLN A C 1
ATOM 642 O O . GLN A 1 78 ? -11.356 -4.574 -1.176 1.00 88.88 78 GLN A O 1
ATOM 647 N N . ASP A 1 79 ? -11.271 -4.976 -3.394 1.00 90.69 79 ASP A N 1
ATOM 648 C CA . ASP A 1 79 ? -12.585 -4.421 -3.699 1.00 90.69 79 ASP A CA 1
ATOM 649 C C . ASP A 1 79 ? -13.680 -5.160 -2.942 1.00 90.69 79 ASP A C 1
ATOM 651 O O . ASP A 1 79 ? -14.538 -4.525 -2.332 1.00 90.69 79 ASP A O 1
ATOM 655 N N . TYR A 1 80 ? -13.629 -6.492 -2.898 1.00 91.94 80 TYR A N 1
ATOM 656 C CA . TYR A 1 80 ? -14.574 -7.290 -2.121 1.00 91.94 80 TYR A CA 1
ATOM 657 C C . TYR A 1 80 ? -14.606 -6.893 -0.635 1.00 91.94 80 TYR A C 1
ATOM 659 O O . TYR A 1 80 ? -15.691 -6.691 -0.088 1.00 91.94 80 TYR A O 1
ATOM 667 N N . TYR A 1 81 ? -13.451 -6.756 0.028 1.00 92.81 81 TYR A N 1
ATOM 668 C CA . TYR A 1 81 ? -13.405 -6.371 1.443 1.00 92.81 81 TYR A CA 1
ATOM 669 C C . TYR A 1 81 ? -13.905 -4.944 1.662 1.00 92.81 81 TYR A C 1
ATOM 671 O O . TYR A 1 81 ? -14.664 -4.720 2.603 1.00 92.81 81 TYR A O 1
ATOM 679 N N . ILE A 1 82 ? -13.533 -4.001 0.789 1.00 94.69 82 ILE A N 1
ATOM 680 C CA . ILE A 1 82 ? -14.032 -2.621 0.853 1.00 94.69 82 ILE A CA 1
ATOM 681 C C . ILE A 1 82 ? -15.555 -2.622 0.752 1.00 94.69 82 ILE A C 1
ATOM 683 O O . ILE A 1 82 ? -16.218 -2.093 1.640 1.00 94.69 82 ILE A O 1
ATOM 687 N N . HIS A 1 83 ? -16.112 -3.266 -0.279 1.00 95.75 83 HIS A N 1
ATOM 688 C CA . HIS A 1 83 ? -17.556 -3.324 -0.505 1.00 95.75 83 HIS A CA 1
ATOM 689 C C . HIS A 1 83 ? -18.294 -3.979 0.661 1.00 95.75 83 HIS A C 1
ATOM 691 O O . HIS A 1 83 ? -19.337 -3.487 1.088 1.00 95.75 83 HIS A O 1
ATOM 697 N N . LYS A 1 84 ? -17.743 -5.064 1.209 1.00 94.12 84 LYS A N 1
ATOM 698 C CA . LYS A 1 84 ? -18.348 -5.772 2.338 1.00 94.12 84 LYS A CA 1
ATOM 699 C C . LYS A 1 84 ? -18.317 -4.952 3.631 1.00 94.12 84 LYS A C 1
ATOM 701 O O . LYS A 1 84 ? -19.269 -5.022 4.400 1.00 94.12 84 LYS A O 1
ATOM 706 N N . ALA A 1 85 ? -17.268 -4.160 3.854 1.00 95.31 85 ALA A N 1
ATOM 707 C CA . ALA A 1 85 ? -17.146 -3.299 5.028 1.00 95.31 85 ALA A CA 1
ATOM 708 C C . ALA A 1 85 ? -17.800 -1.917 4.856 1.00 95.31 85 ALA A C 1
ATOM 710 O O . ALA A 1 85 ? -17.835 -1.161 5.823 1.00 95.31 85 ALA A O 1
ATOM 711 N N . LEU A 1 86 ? -18.330 -1.560 3.673 1.00 94.81 86 LEU A N 1
ATOM 712 C CA . LEU A 1 86 ? -18.980 -0.259 3.420 1.00 94.81 86 LEU A CA 1
ATOM 713 C C . LEU A 1 86 ? -19.962 0.178 4.523 1.00 94.81 86 LEU A C 1
ATOM 715 O O . LEU A 1 86 ? -19.890 1.346 4.912 1.00 94.81 86 LEU A O 1
ATOM 719 N N . PRO A 1 87 ? -20.833 -0.701 5.067 1.00 96.06 87 PRO A N 1
ATOM 720 C CA . PRO A 1 87 ? -21.758 -0.320 6.137 1.00 96.06 87 PRO A CA 1
ATOM 721 C C . PRO A 1 87 ? -21.071 0.096 7.447 1.00 96.06 87 PRO A C 1
ATOM 723 O O . PRO A 1 87 ? -21.658 0.835 8.228 1.00 96.06 87 PRO A O 1
ATOM 726 N N . MET A 1 88 ? -19.835 -0.354 7.678 1.00 95.31 88 MET A N 1
ATOM 727 C CA . MET A 1 88 ? -19.049 -0.097 8.891 1.00 95.31 88 MET A CA 1
ATOM 728 C C . MET A 1 88 ? -18.283 1.237 8.828 1.00 95.31 88 MET A C 1
ATOM 730 O O . MET A 1 88 ? -17.747 1.699 9.840 1.00 95.31 88 MET A O 1
ATOM 734 N N . TRP A 1 89 ? -18.185 1.845 7.636 1.00 96.50 89 TRP A N 1
ATOM 735 C CA . TRP A 1 89 ? -17.496 3.115 7.409 1.00 96.50 89 TRP A CA 1
ATOM 736 C C . TRP A 1 89 ? -18.417 4.304 7.710 1.00 96.50 89 TRP A C 1
ATOM 738 O O . TRP A 1 89 ? -19.310 4.636 6.924 1.00 96.50 89 TRP A O 1
ATOM 748 N N . HIS A 1 90 ? -18.120 5.030 8.785 1.00 94.62 90 HIS A N 1
ATOM 749 C CA . HIS A 1 90 ? -18.782 6.293 9.131 1.00 94.62 90 HIS A CA 1
ATOM 750 C C . HIS A 1 90 ? -17.985 7.510 8.666 1.00 94.62 90 HIS A C 1
ATOM 752 O O . HIS A 1 90 ? -16.808 7.402 8.309 1.00 94.62 90 HIS A O 1
ATOM 758 N N . ASP A 1 91 ? -18.614 8.679 8.703 1.00 95.12 91 ASP A N 1
ATOM 759 C CA . ASP A 1 91 ? -18.031 9.921 8.195 1.00 95.12 91 ASP A CA 1
ATOM 760 C C . ASP A 1 91 ? -16.700 10.268 8.873 1.00 95.12 91 ASP A C 1
ATOM 762 O O . ASP A 1 91 ? -15.746 10.612 8.177 1.00 95.12 91 ASP A O 1
ATOM 766 N N . ASP A 1 92 ? -16.574 10.038 10.182 1.00 94.31 92 ASP A N 1
ATOM 767 C CA . ASP A 1 92 ? -15.321 10.251 10.920 1.00 94.31 92 ASP A CA 1
ATOM 768 C C . ASP A 1 92 ? -14.184 9.364 10.390 1.00 94.31 92 ASP A C 1
ATOM 770 O O . ASP A 1 92 ? -13.092 9.846 10.091 1.00 94.31 92 ASP A O 1
ATOM 774 N N . SER A 1 93 ? -14.450 8.066 10.199 1.00 95.31 93 SER A N 1
ATOM 775 C CA . SER A 1 93 ? -13.465 7.105 9.680 1.00 95.31 93 SER A CA 1
ATOM 776 C C . SER A 1 93 ? -13.060 7.409 8.232 1.00 95.31 93 SER A C 1
ATOM 778 O O . SER A 1 93 ? -11.882 7.325 7.880 1.00 95.31 93 SER A O 1
ATOM 780 N N . LYS A 1 94 ? -14.017 7.834 7.395 1.00 96.00 94 LYS A N 1
ATOM 781 C CA . LYS A 1 94 ? -13.767 8.246 6.005 1.00 96.00 94 LYS A CA 1
ATOM 782 C C . LYS A 1 94 ? -12.946 9.532 5.952 1.00 96.00 94 LYS A C 1
ATOM 784 O O . LYS A 1 94 ? -12.024 9.634 5.144 1.00 96.00 94 LYS A O 1
ATOM 789 N N . SER A 1 95 ? -13.274 10.495 6.811 1.00 96.44 95 SER A N 1
ATOM 790 C CA . SER A 1 95 ? -12.563 11.766 6.937 1.00 96.44 95 SER A CA 1
ATOM 791 C C . SER A 1 95 ? -11.121 11.541 7.387 1.00 96.44 95 SER A C 1
ATOM 793 O O . SER A 1 95 ? -10.190 12.012 6.734 1.00 96.44 95 SER A O 1
ATOM 795 N N . LEU A 1 96 ? -10.920 10.713 8.417 1.00 96.38 96 LEU A N 1
ATOM 796 C CA . LEU A 1 96 ? -9.587 10.349 8.883 1.00 96.38 96 LEU A CA 1
ATOM 797 C C . LEU A 1 96 ? -8.779 9.641 7.789 1.00 96.38 96 LEU A C 1
ATOM 799 O O . LEU A 1 96 ? -7.625 9.992 7.568 1.00 96.38 96 LEU A O 1
ATOM 803 N N . LEU A 1 97 ? -9.370 8.695 7.052 1.00 96.62 97 LEU A N 1
ATOM 804 C CA . LEU A 1 97 ? -8.679 8.037 5.939 1.00 96.62 97 LEU A CA 1
ATOM 805 C C . LEU A 1 97 ? -8.249 9.038 4.854 1.00 96.62 97 LEU A C 1
ATOM 807 O O . LEU A 1 97 ? -7.118 8.965 4.376 1.00 96.62 97 LEU A O 1
ATOM 811 N N . ASN A 1 98 ? -9.126 9.974 4.476 1.00 96.06 98 ASN A N 1
ATOM 812 C CA . ASN A 1 98 ? -8.801 11.024 3.505 1.00 96.06 98 ASN A CA 1
ATOM 813 C C . ASN A 1 98 ? -7.629 11.888 3.978 1.00 96.06 98 ASN A C 1
ATOM 815 O O . ASN A 1 98 ? -6.752 12.231 3.187 1.00 96.06 98 ASN A O 1
ATOM 819 N N . GLU A 1 99 ? -7.598 12.200 5.270 1.00 96.19 99 GLU A N 1
ATOM 820 C CA . GLU A 1 99 ? -6.531 12.981 5.875 1.00 96.19 99 GLU A CA 1
ATOM 821 C C . GLU A 1 99 ? -5.210 12.198 5.917 1.00 96.19 99 GLU A C 1
ATOM 823 O O . GLU A 1 99 ? -4.152 12.728 5.581 1.00 96.19 99 GLU A O 1
ATOM 828 N N . LEU A 1 100 ? -5.242 10.907 6.254 1.00 95.06 100 LEU A N 1
ATOM 829 C CA . LEU A 1 100 ? -4.045 10.063 6.305 1.00 95.06 100 LEU A CA 1
ATOM 830 C C . LEU A 1 100 ? -3.361 9.912 4.938 1.00 95.06 100 LEU A C 1
ATOM 832 O O . LEU A 1 100 ? -2.138 9.794 4.887 1.00 95.06 100 LEU A O 1
ATOM 836 N N . VAL A 1 101 ? -4.107 9.982 3.830 1.00 95.50 101 VAL A N 1
ATOM 837 C CA . VAL A 1 101 ? -3.541 9.881 2.471 1.00 95.50 101 VAL A CA 1
ATOM 838 C C . VAL A 1 101 ? -3.040 11.207 1.887 1.00 95.50 101 VAL A C 1
ATOM 840 O O . VAL A 1 101 ? -2.474 11.211 0.794 1.00 95.50 101 VAL A O 1
ATOM 843 N N . THR A 1 102 ? -3.172 12.341 2.585 1.00 94.62 102 THR A N 1
ATOM 844 C CA . THR A 1 102 ? -2.696 13.640 2.064 1.00 94.62 102 THR A CA 1
ATOM 845 C C . THR A 1 102 ? -1.198 13.701 1.736 1.00 94.62 102 THR A C 1
ATOM 847 O O . THR A 1 102 ? -0.856 14.423 0.801 1.00 94.62 102 THR A O 1
ATOM 850 N N . PRO A 1 103 ? -0.276 13.002 2.444 1.00 92.12 103 PRO A N 1
ATOM 851 C CA . PRO A 1 103 ? 1.146 13.019 2.092 1.00 92.12 103 PRO A CA 1
ATOM 852 C C . PRO A 1 103 ? 1.446 12.371 0.733 1.00 92.12 103 PRO A C 1
ATOM 854 O O . PRO A 1 103 ? 2.537 12.555 0.198 1.00 92.12 103 PRO A O 1
ATOM 857 N N . VAL A 1 104 ?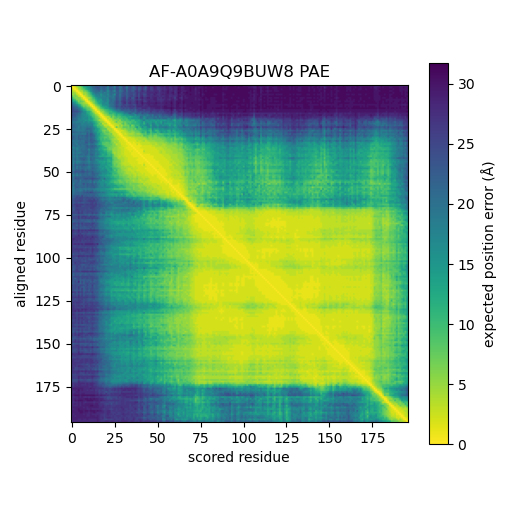 0.502 11.597 0.186 1.00 92.19 104 VAL A N 1
ATOM 858 C CA . VAL A 1 104 ? 0.644 10.912 -1.099 1.00 92.19 104 VAL A CA 1
ATOM 859 C C . VAL A 1 104 ? 0.396 11.907 -2.246 1.00 92.19 104 VAL A C 1
ATOM 861 O O . VAL A 1 104 ? -0.570 12.684 -2.185 1.00 92.19 104 VAL A O 1
ATOM 864 N N . PRO A 1 105 ? 1.228 11.894 -3.311 1.00 93.69 105 PRO A N 1
ATOM 865 C CA . PRO A 1 105 ? 0.985 12.700 -4.503 1.00 93.69 105 PRO A CA 1
ATOM 866 C C . PRO A 1 105 ? -0.394 12.415 -5.101 1.00 93.69 105 PRO A C 1
ATOM 868 O O . PRO A 1 105 ? -0.849 11.274 -5.102 1.00 93.69 105 PRO A O 1
ATOM 871 N N . GLU A 1 106 ? -1.038 13.444 -5.648 1.00 93.00 106 GLU A N 1
ATOM 872 C CA . GLU A 1 106 ? -2.429 13.377 -6.119 1.00 93.00 106 GLU A CA 1
ATOM 873 C C . GLU A 1 106 ? -2.680 12.239 -7.116 1.00 93.00 106 GLU A C 1
ATOM 875 O O . GLU A 1 106 ? -3.614 11.468 -6.930 1.00 93.00 106 GLU A O 1
ATOM 880 N N . LEU A 1 107 ? -1.767 12.043 -8.073 1.00 94.06 107 LEU A N 1
ATOM 881 C CA . LEU A 1 107 ? -1.829 10.973 -9.080 1.00 94.06 107 LEU A CA 1
ATOM 882 C C . LEU A 1 107 ? -1.881 9.548 -8.499 1.00 94.06 107 LEU A C 1
ATOM 884 O O . LEU A 1 107 ? -2.274 8.618 -9.196 1.00 94.06 107 LEU A O 1
ATOM 888 N N . PHE A 1 108 ? -1.454 9.357 -7.249 1.00 92.38 108 PHE A N 1
ATOM 889 C CA . PHE A 1 108 ? -1.401 8.050 -6.587 1.00 92.38 108 PHE A CA 1
ATOM 890 C C . PHE A 1 108 ? -2.325 7.957 -5.372 1.00 92.38 108 PHE A C 1
ATOM 892 O O . PHE A 1 108 ? -2.377 6.910 -4.723 1.00 92.38 108 PHE A O 1
ATOM 899 N N . ARG A 1 109 ? -3.028 9.043 -5.033 1.00 94.44 109 ARG A N 1
ATOM 900 C CA . ARG A 1 109 ? -3.788 9.145 -3.788 1.00 94.44 109 ARG A CA 1
ATOM 901 C C . ARG A 1 109 ? -4.949 8.161 -3.753 1.00 94.44 109 ARG A C 1
ATOM 903 O O . ARG A 1 109 ? -5.119 7.498 -2.736 1.00 94.44 109 ARG A O 1
ATOM 910 N N . ASP A 1 110 ? -5.679 8.018 -4.854 1.00 93.94 110 ASP A N 1
ATOM 911 C CA . ASP A 1 110 ? -6.824 7.104 -4.934 1.00 93.94 110 ASP A CA 1
ATOM 912 C C . ASP A 1 110 ? -6.381 5.644 -4.791 1.00 93.94 110 ASP A C 1
ATOM 914 O O . ASP A 1 110 ? -6.894 4.919 -3.943 1.00 93.94 110 ASP A O 1
ATOM 918 N N . VAL A 1 111 ? -5.312 5.256 -5.494 1.00 91.31 111 VAL A N 1
ATOM 919 C CA . VAL A 1 111 ? -4.722 3.910 -5.393 1.00 91.31 111 VAL A CA 1
ATOM 920 C C . VAL A 1 111 ? -4.222 3.618 -3.972 1.00 91.31 111 VAL A C 1
ATOM 922 O O . VAL A 1 111 ? -4.407 2.519 -3.445 1.00 91.31 111 VAL A O 1
ATOM 925 N N . ALA A 1 112 ? -3.583 4.594 -3.320 1.00 92.69 112 ALA A N 1
ATOM 926 C CA . ALA A 1 112 ? -3.137 4.451 -1.935 1.00 92.69 112 ALA A CA 1
ATOM 927 C C . ALA A 1 112 ? -4.321 4.351 -0.964 1.00 92.69 112 ALA A C 1
ATOM 929 O O . ALA A 1 112 ? -4.309 3.515 -0.059 1.00 92.69 112 ALA A O 1
ATOM 930 N N . LYS A 1 113 ? -5.357 5.168 -1.174 1.00 95.12 113 LYS A N 1
ATOM 931 C CA . LYS A 1 113 ? -6.581 5.172 -0.375 1.00 95.12 113 LYS A CA 1
ATOM 932 C C . LYS A 1 113 ? -7.302 3.840 -0.464 1.00 95.12 113 LYS A C 1
ATOM 934 O O . LYS A 1 113 ? -7.642 3.291 0.578 1.00 95.12 113 LYS A O 1
ATOM 939 N N . GLU A 1 114 ? -7.469 3.286 -1.659 1.00 94.12 114 GLU A N 1
ATOM 940 C CA . GLU A 1 114 ? -8.032 1.950 -1.844 1.00 94.12 114 GLU A CA 1
ATOM 941 C C . GLU A 1 114 ? -7.175 0.904 -1.131 1.00 94.12 114 GLU A C 1
ATOM 943 O O . GLU A 1 114 ? -7.710 0.052 -0.419 1.00 94.12 114 GLU A O 1
ATOM 948 N N . ARG A 1 115 ? -5.838 0.964 -1.263 1.00 92.12 115 ARG A N 1
ATOM 949 C CA . ARG A 1 115 ? -4.912 0.032 -0.581 1.00 92.12 115 ARG A CA 1
ATOM 950 C C . ARG A 1 115 ? -5.111 0.022 0.926 1.00 92.12 115 ARG A C 1
ATOM 952 O O . ARG A 1 115 ? -5.241 -1.047 1.523 1.00 92.12 115 ARG A O 1
ATOM 959 N N . ILE A 1 116 ? -5.142 1.204 1.525 1.00 94.19 116 ILE A N 1
ATOM 960 C CA . ILE A 1 116 ? -5.317 1.371 2.965 1.00 94.19 116 ILE A CA 1
ATOM 961 C C . ILE A 1 116 ? -6.739 0.957 3.370 1.00 94.19 116 ILE A C 1
ATOM 963 O O . ILE A 1 116 ? -6.895 0.166 4.299 1.00 94.19 116 ILE A O 1
ATOM 967 N N . ALA A 1 117 ? -7.769 1.392 2.637 1.00 95.50 117 ALA A N 1
ATOM 968 C CA . ALA A 1 117 ? -9.164 1.038 2.894 1.00 95.50 117 ALA A CA 1
ATOM 969 C C . ALA A 1 117 ? -9.400 -0.475 2.849 1.00 95.50 117 ALA A C 1
ATOM 971 O O . ALA A 1 117 ? -10.067 -1.008 3.731 1.00 95.50 117 ALA A O 1
ATOM 972 N N . GLY A 1 118 ? -8.827 -1.180 1.871 1.00 93.88 118 GLY A N 1
ATOM 973 C CA . GLY A 1 118 ? -8.934 -2.635 1.754 1.00 93.88 118 GLY A CA 1
ATOM 974 C C . GLY A 1 118 ? -8.299 -3.363 2.934 1.00 93.88 118 GLY A C 1
ATOM 975 O O . GLY A 1 118 ? -8.878 -4.317 3.450 1.00 93.88 118 GLY A O 1
ATOM 976 N N . ARG A 1 119 ? -7.149 -2.879 3.425 1.00 92.31 119 ARG A N 1
ATOM 977 C CA . ARG A 1 119 ? -6.491 -3.432 4.620 1.00 92.31 119 ARG A CA 1
ATOM 978 C C . ARG A 1 119 ? -7.308 -3.192 5.889 1.00 92.31 119 ARG A C 1
ATOM 980 O O . ARG A 1 119 ? -7.513 -4.136 6.641 1.00 92.31 119 ARG A O 1
ATOM 987 N N . ILE A 1 120 ? -7.802 -1.972 6.101 1.00 94.88 120 ILE A N 1
ATOM 988 C CA . ILE A 1 120 ? -8.648 -1.624 7.257 1.00 94.88 120 ILE A CA 1
ATOM 989 C C . ILE A 1 120 ? -9.935 -2.452 7.245 1.00 94.88 120 ILE A C 1
ATOM 991 O O . ILE A 1 120 ? -10.273 -3.086 8.239 1.00 94.88 120 ILE A O 1
ATOM 995 N N . SER A 1 121 ? -10.617 -2.481 6.097 1.00 95.12 121 SER A N 1
ATOM 996 C CA . SER A 1 121 ? -11.869 -3.217 5.903 1.00 95.12 121 SER A CA 1
ATOM 997 C C . SER A 1 121 ? -11.685 -4.697 6.197 1.00 95.12 121 SER A C 1
ATOM 999 O O . SER A 1 121 ? -12.504 -5.303 6.876 1.00 95.12 121 SER A O 1
ATOM 1001 N N . LYS A 1 122 ? -10.575 -5.274 5.731 1.00 92.19 122 LYS A N 1
ATOM 1002 C CA . LYS A 1 122 ? -10.251 -6.664 6.010 1.00 92.19 122 LYS A CA 1
ATOM 1003 C C . LYS A 1 122 ? -10.036 -6.925 7.504 1.00 92.19 122 LYS A C 1
ATOM 1005 O O . LYS A 1 122 ? -10.639 -7.853 8.021 1.00 92.19 122 LYS A O 1
ATOM 1010 N N . ILE A 1 123 ? -9.223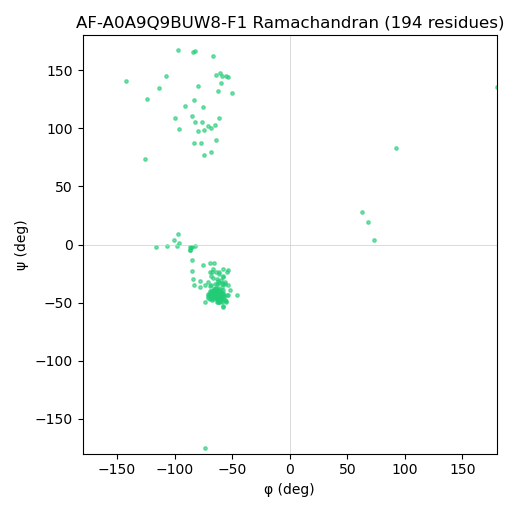 -6.115 8.189 1.00 92.75 123 ILE A N 1
ATOM 1011 C CA . ILE A 1 123 ? -8.975 -6.271 9.636 1.00 92.75 123 ILE A CA 1
ATOM 1012 C C . ILE A 1 123 ? -10.296 -6.210 10.410 1.00 92.75 123 ILE A C 1
ATOM 1014 O O . ILE A 1 123 ? -10.570 -7.085 11.222 1.00 92.75 123 ILE A O 1
ATOM 1018 N N . ALA A 1 124 ? -11.139 -5.222 10.109 1.00 94.25 124 ALA A N 1
ATOM 1019 C CA . ALA A 1 124 ? -12.413 -5.049 10.795 1.00 94.25 124 ALA A CA 1
ATOM 1020 C C . ALA A 1 124 ? -13.388 -6.216 10.533 1.00 94.25 124 ALA A C 1
ATOM 1022 O O . ALA A 1 124 ? -14.087 -6.655 11.443 1.00 94.25 124 ALA A O 1
ATOM 1023 N N . LEU A 1 125 ? -13.410 -6.753 9.306 1.00 92.94 125 LEU A N 1
ATOM 1024 C CA . LEU A 1 125 ? -14.214 -7.928 8.958 1.00 92.94 125 LEU A CA 1
ATOM 1025 C C . LEU A 1 125 ? -13.702 -9.211 9.623 1.00 92.94 125 LEU A C 1
ATOM 1027 O O . LEU A 1 125 ? -14.515 -10.019 10.064 1.00 92.94 125 LEU A O 1
ATOM 1031 N N . ASP A 1 126 ? -12.383 -9.398 9.693 1.00 89.81 126 ASP A N 1
ATOM 1032 C CA . ASP A 1 126 ? -11.761 -10.571 10.318 1.00 89.81 126 ASP A CA 1
ATOM 1033 C C . ASP A 1 126 ? -12.010 -10.594 11.840 1.00 89.81 126 ASP A C 1
ATOM 1035 O O . ASP A 1 126 ? -12.125 -11.665 12.432 1.00 89.81 126 ASP A O 1
ATOM 1039 N N . GLU A 1 127 ? -12.161 -9.424 12.464 1.00 91.56 127 GLU A N 1
ATOM 1040 C CA . GLU A 1 127 ? -12.514 -9.274 13.883 1.00 91.56 127 GLU A CA 1
ATOM 1041 C C . GLU A 1 127 ? -14.022 -9.280 14.151 1.00 91.56 127 GLU A C 1
ATOM 1043 O O . GLU A 1 127 ? -14.444 -9.261 15.307 1.00 91.56 127 GLU A O 1
ATOM 1048 N N . GLY A 1 128 ? -14.844 -9.313 13.099 1.00 92.25 128 GLY A N 1
ATOM 1049 C CA . GLY A 1 128 ? -16.297 -9.236 13.231 1.00 92.25 128 GLY A CA 1
ATOM 1050 C C . GLY A 1 128 ? -16.772 -7.916 13.843 1.00 92.25 128 GLY A C 1
ATOM 1051 O O . GLY A 1 128 ? -17.808 -7.893 14.503 1.00 92.25 128 GLY A O 1
ATOM 1052 N N . ALA A 1 129 ? -16.016 -6.830 13.657 1.00 92.12 129 ALA A N 1
ATOM 1053 C CA . ALA A 1 129 ? -16.392 -5.522 14.167 1.00 92.12 129 ALA A CA 1
ATOM 1054 C C . ALA A 1 129 ? -17.693 -5.039 13.503 1.00 92.12 129 ALA A C 1
ATOM 1056 O O . ALA A 1 129 ? -17.935 -5.279 12.322 1.00 92.12 129 ALA A O 1
ATOM 1057 N N . GLU A 1 130 ? -18.522 -4.309 14.247 1.00 93.12 130 GLU A N 1
ATOM 1058 C CA . GLU A 1 130 ? -19.710 -3.646 13.686 1.00 93.12 130 GLU A CA 1
ATOM 1059 C C . GLU A 1 130 ? -19.363 -2.272 13.087 1.00 93.12 130 GLU A C 1
ATOM 1061 O O . GLU A 1 130 ? -20.064 -1.769 12.208 1.00 93.12 130 GLU A O 1
ATOM 1066 N N . ARG A 1 131 ? -18.256 -1.668 13.543 1.00 95.25 131 ARG A N 1
ATOM 1067 C CA . ARG A 1 131 ? -17.844 -0.299 13.220 1.00 95.25 131 ARG A CA 1
ATOM 1068 C C . ARG A 1 131 ? -16.333 -0.180 13.050 1.00 95.25 131 ARG A C 1
ATOM 1070 O O . ARG A 1 131 ? -15.563 -0.764 13.813 1.00 95.25 131 ARG A O 1
ATOM 1077 N N . ILE A 1 132 ? -15.896 0.619 12.074 1.00 95.88 132 ILE A N 1
ATOM 1078 C CA . ILE A 1 132 ? -14.471 0.926 11.888 1.00 95.88 132 ILE A CA 1
ATOM 1079 C C . ILE A 1 132 ? -14.040 1.998 12.888 1.00 95.88 132 ILE A C 1
ATOM 1081 O O . ILE A 1 132 ? -14.228 3.196 12.685 1.00 95.88 132 ILE A O 1
ATOM 1085 N N . GLU A 1 133 ? -13.441 1.525 13.974 1.00 95.19 133 GLU A N 1
ATOM 1086 C CA . GLU A 1 133 ? -12.788 2.350 14.992 1.00 95.19 133 GLU A CA 1
ATOM 1087 C C . GLU A 1 133 ? -11.336 2.721 14.634 1.00 95.19 133 GLU A C 1
ATOM 1089 O O . GLU A 1 133 ? -10.710 2.118 13.754 1.00 95.19 133 GLU A O 1
ATOM 1094 N N . LEU A 1 134 ? -10.784 3.702 15.359 1.00 94.44 134 LEU A N 1
ATOM 1095 C CA . LEU A 1 134 ? -9.421 4.221 15.171 1.00 94.44 134 LEU A CA 1
ATOM 1096 C C . LEU A 1 134 ? -8.356 3.115 15.172 1.00 94.44 134 LEU A C 1
ATOM 1098 O O . LEU A 1 134 ? -7.423 3.163 14.376 1.00 94.44 134 LEU A O 1
ATOM 1102 N N . ASP A 1 135 ? -8.506 2.116 16.036 1.00 94.19 135 ASP A N 1
ATOM 1103 C CA . ASP A 1 135 ? -7.561 1.007 16.156 1.00 94.19 135 ASP A CA 1
ATOM 1104 C C . ASP A 1 135 ? -7.428 0.205 14.841 1.00 94.19 135 ASP A C 1
ATOM 1106 O O . ASP A 1 135 ? -6.311 -0.026 14.366 1.00 94.19 135 ASP A O 1
ATOM 1110 N N . HIS A 1 136 ? -8.543 -0.112 14.168 1.00 95.38 136 HIS A N 1
ATOM 1111 C CA . HIS A 1 136 ? -8.514 -0.773 12.856 1.00 95.38 136 HIS A CA 1
ATOM 1112 C C . HIS A 1 136 ? -7.835 0.106 11.799 1.00 95.38 136 HIS A C 1
ATOM 1114 O O . HIS A 1 136 ? -7.058 -0.390 10.977 1.00 95.38 136 HIS A O 1
ATOM 1120 N N . ILE A 1 137 ? -8.111 1.418 11.829 1.00 96.00 137 ILE A N 1
ATOM 1121 C CA . ILE A 1 137 ? -7.514 2.394 10.909 1.00 96.00 137 ILE A CA 1
ATOM 1122 C C . ILE A 1 137 ? -6.000 2.431 11.098 1.00 96.00 137 ILE A C 1
ATOM 1124 O O . ILE A 1 137 ? -5.261 2.347 10.121 1.00 96.00 137 ILE A O 1
ATOM 1128 N N . MET A 1 138 ? -5.532 2.498 12.344 1.00 95.56 138 MET A N 1
ATOM 1129 C CA . MET A 1 138 ? -4.111 2.558 12.676 1.00 95.56 138 MET A CA 1
ATOM 1130 C C . MET A 1 138 ? -3.369 1.297 12.247 1.00 95.56 138 MET A C 1
ATOM 1132 O O . MET A 1 138 ? -2.337 1.390 11.577 1.00 95.56 138 MET A O 1
ATOM 1136 N N . ARG A 1 139 ? -3.913 0.116 12.559 1.00 93.12 139 ARG A N 1
ATOM 1137 C CA . ARG A 1 139 ? -3.321 -1.162 12.144 1.00 93.12 139 ARG A CA 1
ATOM 1138 C C . ARG A 1 139 ? -3.288 -1.280 10.625 1.00 93.12 139 ARG A C 1
ATOM 1140 O O . ARG A 1 139 ? -2.225 -1.523 10.051 1.00 93.12 139 ARG A O 1
ATOM 1147 N N . GLY A 1 140 ? -4.414 -1.021 9.962 1.00 92.88 140 GLY A N 1
ATOM 1148 C CA . GLY A 1 140 ? -4.510 -1.077 8.506 1.00 92.88 140 GLY A CA 1
ATOM 1149 C C . GLY A 1 140 ? -3.584 -0.083 7.807 1.00 92.88 140 GLY A C 1
ATOM 1150 O O . GLY A 1 140 ? -2.916 -0.454 6.845 1.00 92.88 140 GLY A O 1
ATOM 1151 N N . TYR A 1 141 ? -3.470 1.144 8.317 1.00 94.69 141 TYR A N 1
ATOM 1152 C CA . TYR A 1 141 ? -2.601 2.181 7.764 1.00 94.69 141 TYR A CA 1
ATOM 1153 C C . TYR A 1 141 ? -1.113 1.834 7.897 1.00 94.69 141 TYR A C 1
ATOM 1155 O O . TYR A 1 141 ? -0.376 1.939 6.916 1.00 94.69 141 TYR A O 1
ATOM 1163 N N . ILE A 1 142 ? -0.672 1.348 9.064 1.00 92.62 142 ILE A N 1
ATOM 1164 C CA . ILE A 1 142 ? 0.728 0.949 9.292 1.00 92.62 142 ILE A CA 1
ATOM 1165 C C . ILE A 1 142 ? 1.118 -0.240 8.409 1.00 92.62 142 ILE A C 1
ATOM 1167 O O . ILE A 1 142 ? 2.200 -0.240 7.822 1.00 92.62 142 ILE A O 1
ATOM 1171 N N . ILE A 1 143 ? 0.235 -1.235 8.283 1.00 90.38 143 ILE A N 1
ATOM 1172 C CA . ILE A 1 143 ? 0.488 -2.442 7.485 1.00 90.38 143 ILE A CA 1
ATOM 1173 C C . ILE A 1 143 ? 0.482 -2.126 5.981 1.00 90.38 143 ILE A C 1
ATOM 1175 O O . ILE A 1 143 ? 1.342 -2.604 5.244 1.00 90.38 143 ILE A O 1
ATOM 1179 N N . ALA A 1 144 ? -0.470 -1.308 5.518 1.00 90.38 144 ALA A N 1
ATOM 1180 C CA . ALA A 1 144 ? -0.601 -0.934 4.108 1.00 90.38 144 ALA A CA 1
ATOM 1181 C C . ALA A 1 144 ? 0.530 -0.024 3.608 1.00 90.38 144 ALA A C 1
ATOM 1183 O O . ALA A 1 144 ? 0.771 0.053 2.400 1.00 90.38 144 ALA A O 1
ATOM 1184 N N . THR A 1 145 ? 1.182 0.707 4.517 1.00 91.06 145 THR A N 1
ATOM 1185 C CA . THR A 1 145 ? 2.207 1.686 4.158 1.00 91.06 145 THR A CA 1
ATOM 1186 C C . THR A 1 145 ? 3.561 1.004 3.956 1.00 91.06 145 THR A C 1
ATOM 1188 O O . THR A 1 145 ? 4.068 0.375 4.890 1.00 91.06 145 THR A O 1
ATOM 1191 N N . PRO A 1 146 ? 4.209 1.172 2.787 1.00 88.56 146 PRO A N 1
ATOM 1192 C CA . PRO A 1 146 ? 5.520 0.591 2.537 1.00 88.56 146 PRO A CA 1
ATOM 1193 C C . PRO A 1 146 ? 6.579 1.067 3.532 1.00 88.56 146 PRO A C 1
ATOM 1195 O O . PRO A 1 146 ? 6.612 2.243 3.897 1.00 88.56 146 PRO A O 1
ATOM 1198 N N . LYS A 1 147 ? 7.527 0.192 3.894 1.00 88.44 147 LYS A N 1
ATOM 1199 C CA . LYS A 1 147 ? 8.617 0.529 4.840 1.00 88.44 147 LYS A CA 1
ATOM 1200 C C . LYS A 1 147 ? 9.416 1.775 4.451 1.00 88.44 147 LYS A C 1
ATOM 1202 O O . LYS A 1 147 ? 9.842 2.539 5.314 1.00 88.44 147 LYS A O 1
ATOM 1207 N N . ARG A 1 148 ? 9.599 2.001 3.147 1.00 87.69 148 ARG A N 1
ATOM 1208 C CA . ARG A 1 148 ? 10.279 3.189 2.607 1.00 87.69 148 ARG A CA 1
ATOM 1209 C C . ARG A 1 148 ? 9.560 4.491 2.980 1.00 87.69 148 ARG A C 1
ATOM 1211 O O . ARG A 1 148 ? 10.212 5.507 3.199 1.00 87.69 148 ARG A O 1
ATOM 1218 N N . ASP A 1 149 ? 8.237 4.444 3.089 1.00 90.25 149 ASP A N 1
ATOM 1219 C CA . ASP A 1 149 ? 7.383 5.623 3.218 1.00 90.25 149 ASP A CA 1
ATOM 1220 C C . ASP A 1 149 ? 6.955 5.872 4.686 1.00 90.25 149 ASP A C 1
ATOM 1222 O O . ASP A 1 149 ? 6.255 6.841 4.992 1.00 90.25 149 ASP A O 1
ATOM 1226 N N . HIS A 1 150 ? 7.455 5.067 5.638 1.00 91.44 150 HIS A N 1
ATOM 1227 C CA . HIS A 1 150 ? 7.183 5.211 7.079 1.00 91.44 150 HIS A CA 1
ATOM 1228 C C . HIS A 1 150 ? 7.581 6.571 7.657 1.00 91.44 150 HIS A C 1
ATOM 1230 O O . HIS A 1 150 ? 6.964 7.022 8.620 1.00 91.44 150 HIS A O 1
ATOM 1236 N N . GLY A 1 151 ? 8.583 7.245 7.086 1.00 91.50 151 GLY A N 1
ATOM 1237 C CA . GLY A 1 151 ? 8.960 8.597 7.509 1.00 91.50 151 GLY A CA 1
ATOM 1238 C C . GLY A 1 151 ? 7.823 9.608 7.320 1.00 91.50 151 GLY A C 1
ATOM 1239 O O . GLY A 1 151 ? 7.506 10.364 8.240 1.00 91.50 151 GLY A O 1
ATOM 1240 N N . PHE A 1 152 ? 7.157 9.578 6.159 1.00 92.81 152 PHE A N 1
ATOM 1241 C CA . PHE A 1 152 ? 6.011 10.444 5.860 1.00 92.81 152 PHE A CA 1
ATOM 1242 C C . PHE A 1 152 ? 4.803 10.090 6.723 1.00 92.81 152 PHE A C 1
ATOM 1244 O O . PHE A 1 152 ? 4.151 10.979 7.270 1.00 92.81 152 PHE A O 1
ATOM 1251 N N . MET A 1 153 ? 4.562 8.791 6.902 1.00 94.25 153 MET A N 1
ATOM 1252 C CA . MET A 1 153 ? 3.491 8.269 7.745 1.00 94.25 153 MET A CA 1
ATOM 1253 C C . MET A 1 153 ? 3.612 8.753 9.192 1.00 94.25 153 MET A C 1
ATOM 1255 O O . MET A 1 153 ? 2.681 9.361 9.713 1.00 94.25 153 MET A O 1
ATOM 1259 N N . LYS A 1 154 ? 4.773 8.543 9.831 1.00 94.06 154 LYS A N 1
ATOM 1260 C CA . LYS A 1 154 ? 5.024 8.968 11.218 1.00 94.06 154 LYS A CA 1
ATOM 1261 C C . LYS A 1 154 ? 4.868 10.474 11.373 1.00 94.06 154 LYS A C 1
ATOM 1263 O O . LYS A 1 154 ? 4.204 10.921 12.299 1.00 94.06 154 LYS A O 1
ATOM 1268 N N . LYS A 1 155 ? 5.412 11.254 10.430 1.00 95.00 155 LYS A N 1
ATOM 1269 C CA . LYS A 1 155 ? 5.254 12.713 10.420 1.00 95.00 155 LYS A CA 1
ATOM 1270 C C . LYS A 1 155 ? 3.778 13.115 10.372 1.00 95.00 155 LYS A C 1
ATOM 1272 O O . LYS A 1 155 ? 3.378 13.997 11.126 1.00 95.00 155 LYS A O 1
ATOM 1277 N N . LYS A 1 156 ? 2.974 12.465 9.525 1.00 94.25 156 LYS A N 1
ATOM 1278 C CA . LYS A 1 156 ? 1.540 12.749 9.416 1.00 94.25 156 LYS A CA 1
ATOM 1279 C C . LYS A 1 156 ? 0.776 12.374 10.687 1.00 94.25 156 LYS A C 1
ATOM 1281 O O . LYS A 1 156 ? -0.031 13.165 11.155 1.00 94.25 156 LYS A O 1
ATOM 1286 N N . LEU A 1 157 ? 1.072 11.220 11.280 1.00 94.25 157 LEU A N 1
ATOM 1287 C CA . LEU A 1 157 ? 0.461 10.788 12.541 1.00 94.25 157 LEU A CA 1
ATOM 1288 C C . LEU A 1 157 ? 0.782 11.755 13.688 1.00 94.25 157 LEU A C 1
ATOM 1290 O O . LEU A 1 157 ? -0.119 12.158 14.417 1.00 94.25 157 LEU A O 1
ATOM 1294 N N . THR A 1 158 ? 2.032 12.219 13.783 1.00 94.62 158 THR A N 1
ATOM 1295 C CA . THR A 1 158 ? 2.430 13.248 14.754 1.00 94.62 158 THR A CA 1
ATOM 1296 C C . THR A 1 158 ? 1.709 14.578 14.521 1.00 94.62 158 THR A C 1
ATOM 1298 O O . THR A 1 158 ? 1.302 15.215 15.485 1.00 94.62 158 THR A O 1
ATOM 1301 N N . GLN A 1 159 ? 1.504 14.995 13.265 1.00 95.31 159 GLN A N 1
ATOM 1302 C CA . GLN A 1 159 ? 0.730 16.206 12.945 1.00 95.31 159 GLN A CA 1
ATOM 1303 C C . GLN A 1 159 ? -0.735 16.106 13.384 1.00 95.31 159 GLN A C 1
ATOM 1305 O O . GLN A 1 159 ? -1.312 17.108 13.793 1.00 95.31 159 GLN A O 1
ATOM 1310 N N . LEU A 1 160 ? -1.318 14.908 13.320 1.00 93.00 160 LEU A N 1
ATOM 1311 C CA . LEU A 1 160 ? -2.682 14.637 13.777 1.00 93.00 160 LEU A CA 1
ATOM 1312 C C . LEU A 1 160 ? -2.776 14.404 15.294 1.00 93.00 160 LEU A C 1
ATOM 1314 O O . LEU A 1 160 ? -3.868 14.172 15.801 1.00 93.00 160 LEU A O 1
ATOM 1318 N N . GLY A 1 161 ? -1.653 14.449 16.022 1.00 93.06 161 GLY A N 1
ATOM 1319 C CA . GLY A 1 161 ? -1.615 14.183 17.461 1.00 93.06 161 GLY A CA 1
ATOM 1320 C C . GLY A 1 161 ? -1.907 12.726 17.834 1.00 93.06 161 GLY A C 1
ATOM 1321 O O . GLY A 1 161 ? -2.265 12.453 18.976 1.00 93.06 161 GLY A O 1
ATOM 1322 N N . ILE A 1 162 ? -1.771 11.792 16.889 1.00 92.94 162 ILE A N 1
ATOM 1323 C CA . ILE A 1 162 ? -2.059 10.372 17.108 1.00 92.94 162 ILE A CA 1
ATOM 1324 C C . ILE A 1 162 ? -0.783 9.665 17.569 1.00 92.94 162 ILE A C 1
ATOM 1326 O O . ILE A 1 162 ? 0.208 9.606 16.834 1.00 92.94 162 ILE A O 1
ATOM 1330 N N . ASP A 1 163 ? -0.820 9.090 18.773 1.00 92.25 163 ASP A N 1
ATOM 1331 C CA . ASP A 1 163 ? 0.268 8.250 19.268 1.00 92.25 163 ASP A CA 1
ATOM 1332 C C . ASP A 1 163 ? 0.238 6.872 18.593 1.00 92.25 163 ASP A C 1
ATOM 1334 O O . ASP A 1 163 ? -0.717 6.104 18.712 1.00 92.25 163 ASP A O 1
ATOM 1338 N N . TYR A 1 164 ? 1.312 6.558 17.870 1.00 90.50 164 TYR A N 1
ATOM 1339 C CA . TYR A 1 164 ? 1.484 5.280 17.184 1.00 90.50 164 TYR A CA 1
ATOM 1340 C C . TYR A 1 164 ? 2.336 4.280 17.979 1.00 90.50 164 TYR A C 1
ATOM 1342 O O . TYR A 1 164 ? 2.532 3.154 17.521 1.00 90.50 164 TYR A O 1
ATOM 1350 N N . THR A 1 165 ? 2.834 4.660 19.161 1.00 91.31 165 THR A N 1
ATOM 1351 C CA . THR A 1 165 ? 3.676 3.814 20.023 1.00 91.31 165 THR A CA 1
ATOM 1352 C C . THR A 1 165 ? 3.046 2.448 20.331 1.00 91.31 165 THR A C 1
ATOM 1354 O O . THR A 1 165 ? 3.754 1.446 20.165 1.00 91.31 165 THR A O 1
ATOM 1357 N N . PRO A 1 166 ? 1.737 2.342 20.661 1.00 91.56 166 PRO A N 1
ATOM 1358 C CA . PRO A 1 166 ? 1.086 1.051 20.923 1.00 91.56 166 PRO A CA 1
ATOM 1359 C C . PRO A 1 166 ? 1.108 0.096 19.722 1.00 91.56 166 PRO A C 1
ATOM 1361 O O . PRO A 1 166 ? 1.071 -1.120 19.883 1.00 91.56 166 PRO A O 1
ATOM 1364 N N . TYR A 1 167 ? 1.229 0.640 18.509 1.00 91.38 167 TYR A N 1
ATOM 1365 C CA . TYR A 1 167 ? 1.179 -0.107 17.254 1.00 91.38 167 TYR A CA 1
ATOM 1366 C C . TYR A 1 167 ? 2.565 -0.457 16.700 1.00 91.38 167 TYR A C 1
ATOM 1368 O O . TYR A 1 167 ? 2.684 -0.935 15.570 1.00 91.38 167 TYR A O 1
ATOM 1376 N N . SER A 1 168 ? 3.631 -0.234 17.474 1.00 87.75 168 SER A N 1
ATOM 1377 C CA . SER A 1 168 ? 5.017 -0.455 17.037 1.00 87.75 168 SER A CA 1
ATOM 1378 C C . SER A 1 168 ? 5.270 -1.883 16.541 1.00 87.75 168 SER A C 1
ATOM 1380 O O . SER A 1 168 ? 6.049 -2.085 15.609 1.00 87.75 168 SER A O 1
ATOM 1382 N N . SER A 1 169 ? 4.576 -2.874 17.109 1.00 88.25 169 SER A N 1
ATOM 1383 C CA . SER A 1 169 ? 4.658 -4.274 16.683 1.00 88.25 169 SER A CA 1
ATOM 1384 C C . SER A 1 169 ? 4.198 -4.482 15.238 1.00 88.25 169 SER A C 1
ATOM 1386 O O . SER A 1 169 ? 4.757 -5.337 14.557 1.00 88.25 169 SER A O 1
ATOM 1388 N N . TYR A 1 170 ? 3.254 -3.683 14.732 1.00 87.50 170 TYR A N 1
ATOM 1389 C CA . TYR A 1 170 ? 2.709 -3.826 13.380 1.00 87.50 170 TYR A CA 1
ATOM 1390 C C . TYR A 1 170 ? 3.658 -3.339 12.281 1.00 87.50 170 TYR A C 1
ATOM 1392 O O . TYR A 1 170 ? 3.532 -3.760 11.133 1.00 87.50 170 TYR A O 1
ATOM 1400 N N . PHE A 1 171 ? 4.675 -2.536 12.611 1.00 87.62 171 PHE A N 1
ATOM 1401 C CA . PHE A 1 171 ? 5.671 -2.072 11.636 1.00 87.62 171 PHE A CA 1
ATOM 1402 C C . PHE A 1 171 ? 6.463 -3.221 10.996 1.00 87.62 171 PHE A C 1
ATOM 1404 O O . PHE A 1 171 ? 6.936 -3.083 9.866 1.00 87.62 171 PHE A O 1
ATOM 1411 N N . LYS A 1 172 ? 6.586 -4.371 11.678 1.00 84.56 172 LYS A N 1
ATOM 1412 C CA . LYS A 1 172 ? 7.231 -5.571 11.116 1.00 84.56 172 LYS A CA 1
ATOM 1413 C C . LYS A 1 172 ? 6.429 -6.191 9.962 1.00 84.56 172 LYS A C 1
ATOM 1415 O O . LYS A 1 172 ? 7.020 -6.849 9.110 1.00 84.56 172 LYS A O 1
ATOM 1420 N N . TYR A 1 173 ? 5.119 -5.934 9.918 1.00 81.94 173 TYR A N 1
ATOM 1421 C CA . TYR A 1 173 ? 4.178 -6.416 8.901 1.00 81.94 173 TYR A CA 1
ATOM 1422 C C . TYR A 1 173 ? 3.915 -5.426 7.772 1.00 81.94 173 TYR A C 1
ATOM 1424 O O . TYR A 1 173 ? 3.118 -5.716 6.888 1.00 81.94 173 TYR A O 1
ATOM 1432 N N . ALA A 1 174 ? 4.559 -4.261 7.800 1.00 83.50 174 ALA A N 1
ATOM 1433 C CA . ALA A 1 174 ? 4.428 -3.284 6.736 1.00 83.50 174 ALA A CA 1
ATOM 1434 C C . ALA A 1 174 ? 4.883 -3.857 5.387 1.00 83.50 174 ALA A C 1
ATOM 1436 O O . ALA A 1 174 ? 5.923 -4.526 5.311 1.00 83.50 174 ALA A O 1
ATOM 1437 N N . ASP A 1 175 ? 4.125 -3.539 4.334 1.00 70.81 175 ASP A N 1
ATOM 1438 C CA . ASP A 1 175 ? 4.400 -3.981 2.968 1.00 70.81 175 ASP A CA 1
ATOM 1439 C C . ASP A 1 175 ? 5.872 -3.687 2.571 1.00 70.81 175 ASP A C 1
ATOM 1441 O O . ASP A 1 175 ? 6.395 -2.577 2.729 1.00 70.81 175 ASP A O 1
ATOM 1445 N N . ASP A 1 176 ? 6.564 -4.696 2.039 1.00 67.56 176 ASP A N 1
ATOM 1446 C CA . ASP A 1 176 ? 7.936 -4.595 1.530 1.00 67.56 176 ASP A CA 1
ATOM 1447 C C . ASP A 1 176 ? 7.930 -4.817 0.012 1.00 67.56 176 ASP A C 1
ATOM 1449 O O . ASP A 1 176 ? 7.302 -5.750 -0.486 1.00 67.56 176 ASP A O 1
ATOM 1453 N N . GLU A 1 177 ? 8.638 -3.983 -0.752 1.00 57.31 177 GLU A N 1
ATOM 1454 C CA . GLU A 1 177 ? 8.694 -4.073 -2.218 1.00 57.31 177 GLU A CA 1
ATOM 1455 C C . GLU A 1 177 ? 9.248 -5.429 -2.702 1.00 57.31 177 GLU A C 1
ATOM 1457 O O . GLU A 1 177 ? 8.853 -5.931 -3.758 1.00 57.31 177 GLU A O 1
ATOM 1462 N N . LYS A 1 178 ? 10.136 -6.060 -1.917 1.00 52.38 178 LYS A N 1
ATOM 1463 C CA . LYS A 1 178 ? 10.771 -7.346 -2.266 1.00 52.38 178 LYS A CA 1
ATOM 1464 C C . LYS A 1 178 ? 9.917 -8.558 -1.900 1.00 52.38 178 LYS A C 1
ATOM 1466 O O . LYS A 1 178 ? 9.968 -9.568 -2.601 1.00 52.38 178 LYS A O 1
ATOM 1471 N N . ASN A 1 179 ? 9.111 -8.427 -0.851 1.00 54.53 179 ASN A N 1
ATOM 1472 C CA . ASN A 1 179 ? 8.147 -9.416 -0.392 1.00 54.53 179 ASN A CA 1
ATOM 1473 C C . ASN A 1 179 ? 6.785 -8.729 -0.310 1.00 54.53 179 ASN A C 1
ATOM 1475 O O . ASN A 1 179 ? 6.317 -8.409 0.782 1.00 54.53 179 ASN A O 1
ATOM 1479 N N . LYS A 1 180 ? 6.170 -8.461 -1.469 1.00 53.41 180 LYS A N 1
ATOM 1480 C CA . LYS A 1 180 ? 4.790 -7.973 -1.535 1.00 53.41 180 LYS A CA 1
ATOM 1481 C C . LYS A 1 180 ? 3.883 -9.120 -1.077 1.00 53.41 180 LYS A C 1
ATOM 1483 O O . LYS A 1 180 ? 3.395 -9.895 -1.891 1.00 53.41 180 LYS A O 1
ATOM 1488 N N . PHE A 1 181 ? 3.799 -9.301 0.236 1.00 55.31 181 PHE A N 1
ATOM 1489 C CA . PHE A 1 181 ? 2.950 -10.279 0.893 1.00 55.31 181 PHE A CA 1
ATOM 1490 C C . PHE A 1 181 ? 1.506 -9.927 0.560 1.00 55.31 181 PHE A C 1
ATOM 1492 O O . PHE A 1 181 ? 1.106 -8.757 0.606 1.00 55.31 181 PHE A O 1
ATOM 1499 N N . SER A 1 182 ? 0.734 -10.926 0.144 1.00 61.81 182 SER A N 1
ATOM 1500 C CA . SER A 1 182 ? -0.590 -10.646 -0.382 1.00 61.81 182 SER A CA 1
ATOM 1501 C C . SER A 1 182 ? -1.500 -10.113 0.718 1.00 61.81 182 SER A C 1
ATOM 1503 O O . SER A 1 182 ? -1.245 -10.265 1.919 1.00 61.81 182 SER A O 1
ATOM 1505 N N . ILE A 1 183 ? -2.600 -9.476 0.320 1.00 58.53 183 ILE A N 1
ATOM 1506 C CA . ILE A 1 183 ? -3.605 -9.022 1.284 1.00 58.53 183 ILE A CA 1
ATOM 1507 C C . ILE A 1 183 ? -4.120 -10.145 2.203 1.00 58.53 183 ILE A C 1
ATOM 1509 O O . ILE A 1 183 ? -4.534 -9.865 3.328 1.00 58.53 183 ILE A O 1
ATOM 1513 N N . PHE A 1 184 ? -4.019 -11.405 1.760 1.00 56.78 184 PHE A N 1
ATOM 1514 C CA . PHE A 1 184 ? -4.434 -12.625 2.465 1.00 56.78 184 PHE A CA 1
ATOM 1515 C C . PHE A 1 184 ? -3.510 -13.012 3.609 1.00 56.78 184 PHE A C 1
ATOM 1517 O O . PHE A 1 184 ? -3.984 -13.179 4.727 1.00 56.78 184 PHE A O 1
ATOM 1524 N N . ASP A 1 185 ? -2.206 -13.048 3.346 1.00 58.72 185 ASP A N 1
ATOM 1525 C CA . ASP A 1 185 ? -1.235 -13.703 4.228 1.00 58.72 185 ASP A CA 1
ATOM 1526 C C . ASP A 1 185 ? -1.057 -12.968 5.568 1.00 58.72 185 ASP A C 1
ATOM 1528 O O . ASP A 1 185 ? -0.724 -13.570 6.585 1.00 58.72 185 ASP A O 1
ATOM 1532 N N . HIS A 1 186 ? -1.286 -11.651 5.595 1.00 56.12 186 HIS A N 1
ATOM 1533 C CA . HIS A 1 186 ? -1.071 -10.847 6.801 1.00 56.12 186 HIS A CA 1
ATOM 1534 C C . HIS A 1 186 ? -2.174 -10.967 7.846 1.00 56.12 186 HIS A C 1
ATOM 1536 O O . HIS A 1 186 ? -1.862 -10.865 9.029 1.00 56.12 186 HIS A O 1
ATOM 1542 N N . SER A 1 187 ? -3.432 -11.197 7.463 1.00 55.50 187 SER A N 1
ATOM 1543 C CA . SER A 1 187 ? -4.484 -11.280 8.479 1.00 55.50 187 SER A CA 1
ATOM 1544 C C . SER A 1 187 ? -4.421 -12.574 9.276 1.00 55.50 187 SER A C 1
ATOM 1546 O O . SER A 1 187 ? -4.623 -12.538 10.481 1.00 55.50 187 SER A O 1
ATOM 1548 N N . GLU A 1 188 ? -4.034 -13.691 8.655 1.00 59.72 188 GLU A N 1
ATOM 1549 C CA . GLU A 1 188 ? -3.799 -14.939 9.385 1.00 59.72 188 GLU A CA 1
ATOM 1550 C C . GLU A 1 188 ? -2.638 -14.817 10.379 1.00 59.72 188 GLU A C 1
ATOM 1552 O O . GLU A 1 188 ? -2.705 -15.360 11.480 1.00 59.72 188 GLU A O 1
ATOM 1557 N N . LEU A 1 189 ? -1.572 -14.093 10.018 1.00 57.91 189 LEU A N 1
ATOM 1558 C CA . LEU A 1 189 ? -0.435 -13.845 10.910 1.00 57.91 189 LEU A CA 1
ATOM 1559 C C . LEU A 1 189 ? -0.815 -12.926 12.078 1.00 57.91 189 LEU A C 1
ATOM 1561 O O . LEU A 1 189 ? -0.408 -13.178 13.209 1.00 57.91 189 LEU A O 1
ATOM 1565 N N . ILE A 1 190 ? -1.623 -11.896 11.817 1.00 57.84 190 ILE A N 1
ATOM 1566 C CA . ILE A 1 190 ? -2.107 -10.965 12.844 1.00 57.84 190 ILE A CA 1
ATOM 1567 C C . ILE A 1 190 ? -3.116 -11.650 13.767 1.00 57.84 190 ILE A C 1
ATOM 1569 O O . ILE A 1 190 ? -2.984 -11.533 14.979 1.00 57.84 190 ILE A O 1
ATOM 1573 N N . ALA A 1 191 ? -4.062 -12.421 13.226 1.00 61.88 191 ALA A N 1
ATOM 1574 C CA . ALA A 1 191 ? -5.017 -13.199 14.012 1.00 61.88 191 ALA A CA 1
ATOM 1575 C C . ALA A 1 191 ? -4.306 -14.222 14.913 1.00 61.88 191 ALA A C 1
ATOM 1577 O O . ALA A 1 191 ? -4.672 -14.376 16.075 1.00 61.88 191 ALA A O 1
ATOM 1578 N N . LYS A 1 192 ? -3.240 -14.871 14.418 1.00 60.62 192 LYS A N 1
ATOM 1579 C CA . LYS A 1 192 ? -2.401 -15.776 15.223 1.00 60.62 192 LYS A CA 1
ATOM 1580 C C . LYS A 1 192 ? -1.653 -15.068 16.353 1.00 60.62 192 LYS A C 1
ATOM 1582 O O . LYS A 1 192 ? -1.431 -15.684 17.390 1.00 60.62 192 LYS A O 1
ATOM 1587 N N . GLU A 1 193 ? -1.237 -13.817 16.167 1.00 60.47 193 GLU A N 1
ATOM 1588 C CA . GLU A 1 193 ? -0.561 -13.052 17.223 1.00 60.47 193 GLU A CA 1
ATOM 1589 C C . GLU A 1 193 ? -1.526 -12.391 18.207 1.00 60.47 193 GLU A C 1
ATOM 1591 O O . GLU A 1 193 ? -1.209 -12.347 19.386 1.00 60.47 193 GLU A O 1
ATOM 1596 N N . ALA A 1 194 ? -2.697 -11.925 17.768 1.00 59.34 194 ALA A N 1
ATOM 1597 C CA . ALA A 1 194 ? -3.720 -11.361 18.653 1.00 59.34 194 ALA A CA 1
ATOM 1598 C C . ALA A 1 194 ? -4.327 -12.407 19.610 1.00 59.34 194 ALA A C 1
ATOM 1600 O O . ALA A 1 194 ? -4.882 -12.054 20.645 1.00 59.34 194 ALA A O 1
ATOM 1601 N N . GLN A 1 195 ? -4.214 -13.695 19.268 1.00 56.12 195 GLN A N 1
ATOM 1602 C CA . GLN A 1 195 ? -4.621 -14.826 20.109 1.00 56.12 195 GLN A CA 1
ATOM 1603 C C . GLN A 1 195 ? -3.543 -15.277 21.115 1.00 56.12 195 GLN A C 1
ATOM 1605 O O . GLN A 1 195 ? -3.793 -16.218 21.871 1.00 56.12 195 GLN A O 1
ATOM 1610 N N . LYS A 1 196 ? -2.352 -14.664 21.111 1.00 45.72 196 LYS A N 1
ATOM 1611 C CA . LYS A 1 196 ? -1.206 -15.041 21.950 1.00 45.72 196 LYS A CA 1
ATOM 1612 C C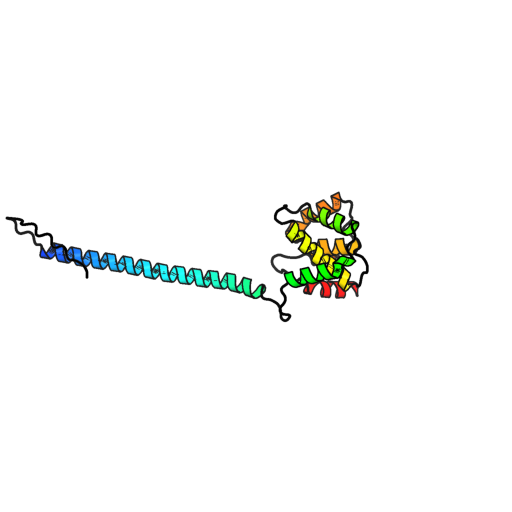 . LYS A 1 196 ? -0.937 -14.008 23.039 1.00 45.72 196 LYS A C 1
ATOM 1614 O O . LYS A 1 196 ? -0.604 -14.453 24.159 1.00 45.72 196 LYS A O 1
#